Protein AF-A0A4Y6UBW5-F1 (afdb_monomer_lite)

Structure (mmCIF, N/CA/C/O backbone):
data_AF-A0A4Y6UBW5-F1
#
_entry.id   AF-A0A4Y6UBW5-F1
#
loop_
_atom_site.group_PDB
_atom_site.id
_atom_site.type_symbol
_atom_site.label_atom_id
_atom_site.label_alt_id
_atom_site.label_comp_id
_atom_site.label_asym_id
_atom_site.label_entity_id
_atom_site.label_seq_id
_atom_site.pdbx_PDB_ins_code
_atom_site.Cartn_x
_atom_site.Cartn_y
_atom_site.Cartn_z
_atom_site.occupancy
_atom_site.B_iso_or_equiv
_atom_site.auth_seq_id
_atom_site.auth_comp_id
_atom_site.auth_asym_id
_atom_site.auth_atom_id
_atom_site.pdbx_PDB_model_num
ATOM 1 N N . MET A 1 1 ? 73.325 5.738 -87.946 1.00 49.62 1 MET A N 1
ATOM 2 C CA . MET A 1 1 ? 73.242 6.713 -86.838 1.00 49.62 1 MET A CA 1
ATOM 3 C C . MET A 1 1 ? 71.881 7.387 -86.940 1.00 49.62 1 MET A C 1
ATOM 5 O O . MET A 1 1 ? 71.378 7.441 -88.052 1.00 49.62 1 MET A O 1
ATOM 9 N N . GLU A 1 2 ? 71.305 7.781 -85.799 1.00 47.19 2 GLU A N 1
ATOM 10 C CA . GLU A 1 2 ? 69.940 8.329 -85.593 1.00 47.19 2 GLU A CA 1
ATOM 11 C C . GLU A 1 2 ? 68.795 7.294 -85.615 1.00 47.19 2 GLU A C 1
ATOM 13 O O . GLU A 1 2 ? 68.436 6.754 -86.653 1.00 47.19 2 GLU A O 1
ATOM 18 N N . THR A 1 3 ? 68.430 6.711 -84.461 1.00 51.47 3 THR A N 1
ATOM 19 C CA . THR A 1 3 ? 67.592 7.184 -83.319 1.00 51.47 3 THR A CA 1
ATOM 20 C C . THR A 1 3 ? 66.146 6.681 -83.431 1.00 51.47 3 THR A C 1
ATOM 22 O O . THR A 1 3 ? 65.250 7.378 -83.897 1.00 51.47 3 THR A O 1
ATOM 25 N N . GLN A 1 4 ? 65.907 5.456 -82.943 1.00 49.19 4 GLN A N 1
ATOM 26 C CA . GLN A 1 4 ? 64.569 5.017 -82.538 1.00 49.19 4 GLN A CA 1
ATOM 27 C C . GLN A 1 4 ? 64.171 5.755 -81.252 1.00 49.19 4 GLN A C 1
ATOM 29 O O . GLN A 1 4 ? 64.769 5.549 -80.198 1.00 49.19 4 GLN A O 1
ATOM 34 N N . GLY A 1 5 ? 63.174 6.633 -81.354 1.00 58.09 5 GLY A N 1
ATOM 35 C CA . GLY A 1 5 ? 62.459 7.196 -80.213 1.00 58.09 5 GLY A CA 1
ATOM 36 C C . GLY A 1 5 ? 61.316 6.268 -79.814 1.00 58.09 5 GLY A C 1
ATOM 37 O O . GLY A 1 5 ? 60.223 6.366 -80.364 1.00 58.09 5 GLY A O 1
ATOM 38 N N . GLU A 1 6 ? 61.578 5.363 -78.875 1.00 62.03 6 GLU A N 1
ATOM 39 C CA . GLU A 1 6 ? 60.552 4.562 -78.204 1.00 62.03 6 GLU A CA 1
ATOM 40 C C . GLU A 1 6 ? 59.703 5.487 -77.316 1.00 62.03 6 GLU A C 1
ATOM 42 O O . GLU A 1 6 ? 60.155 5.996 -76.286 1.00 62.03 6 GLU A O 1
ATOM 47 N N . GLY A 1 7 ? 58.471 5.747 -77.753 1.00 63.50 7 GLY A N 1
ATOM 48 C CA . GLY A 1 7 ? 57.466 6.478 -76.994 1.00 63.50 7 GLY A CA 1
ATOM 49 C C . GLY A 1 7 ? 56.921 5.619 -75.860 1.00 63.50 7 GLY A C 1
ATOM 50 O O . GLY A 1 7 ? 55.928 4.917 -76.027 1.00 63.50 7 GLY A O 1
ATOM 51 N N . TRP A 1 8 ? 57.541 5.704 -74.686 1.00 53.88 8 TRP A N 1
ATOM 52 C CA . TRP A 1 8 ? 56.945 5.198 -73.456 1.00 53.88 8 TRP A CA 1
ATOM 53 C C . TRP A 1 8 ? 55.840 6.159 -73.015 1.00 53.88 8 TRP A C 1
ATOM 55 O O . TRP A 1 8 ? 56.090 7.170 -72.363 1.00 53.88 8 TRP A O 1
ATOM 65 N N . THR A 1 9 ? 54.596 5.862 -73.388 1.00 66.50 9 THR A N 1
ATOM 66 C CA . THR A 1 9 ? 53.432 6.472 -72.746 1.00 66.50 9 THR A CA 1
ATOM 67 C C . THR A 1 9 ? 53.379 5.973 -71.310 1.00 66.50 9 THR A C 1
ATOM 69 O O . THR A 1 9 ? 52.983 4.838 -71.045 1.00 66.50 9 THR A O 1
ATOM 72 N N . GLU A 1 10 ? 53.822 6.818 -70.388 1.00 65.56 10 GLU A N 1
ATOM 73 C CA . GLU A 1 10 ? 53.701 6.613 -68.954 1.00 65.56 10 GLU A CA 1
ATOM 74 C C . GLU A 1 10 ? 52.209 6.529 -68.602 1.00 65.56 10 GLU A C 1
ATOM 76 O O . GLU A 1 10 ? 51.481 7.524 -68.577 1.00 65.56 10 GLU A O 1
ATOM 81 N N . ILE A 1 11 ? 51.719 5.304 -68.405 1.00 67.81 11 ILE A N 1
ATOM 82 C CA . ILE A 1 11 ? 50.358 5.049 -67.942 1.00 67.81 11 ILE A CA 1
ATOM 83 C C . ILE A 1 11 ? 50.322 5.515 -66.488 1.00 67.81 11 ILE A C 1
ATOM 85 O O . ILE A 1 11 ? 50.692 4.777 -65.579 1.00 67.81 11 ILE A O 1
ATOM 89 N N . THR A 1 12 ? 49.913 6.759 -66.257 1.00 69.44 12 THR A N 1
ATOM 90 C CA . THR A 1 12 ? 49.627 7.253 -64.910 1.00 69.44 12 THR A CA 1
ATOM 91 C C . THR A 1 12 ? 48.409 6.493 -64.379 1.00 69.44 12 THR A C 1
ATOM 93 O O . THR A 1 12 ? 47.323 6.605 -64.957 1.00 69.44 12 THR A O 1
ATOM 96 N N . PRO A 1 13 ? 48.528 5.701 -63.295 1.00 64.25 13 PRO A N 1
ATOM 97 C CA . PRO A 1 13 ? 47.363 5.083 -62.687 1.00 64.25 13 PRO A CA 1
ATOM 98 C C . PRO A 1 13 ? 46.523 6.187 -62.037 1.00 64.25 13 PRO A C 1
ATOM 100 O O . PRO A 1 13 ? 46.808 6.669 -60.940 1.00 64.25 13 PRO A O 1
ATOM 103 N N . SER A 1 14 ? 45.488 6.626 -62.747 1.00 70.44 14 SER A N 1
ATOM 104 C CA . SER A 1 14 ? 44.488 7.539 -62.215 1.00 70.44 14 SER A CA 1
ATOM 105 C C . SER A 1 14 ? 43.623 6.810 -61.183 1.00 70.44 14 SER A C 1
ATOM 107 O O . SER A 1 14 ? 42.993 5.795 -61.460 1.00 70.44 14 SER A O 1
ATOM 109 N N . GLY A 1 15 ? 43.593 7.359 -59.967 1.00 63.28 15 GLY A N 1
ATOM 110 C CA . GLY A 1 15 ? 42.549 7.092 -58.982 1.00 63.28 15 GLY A CA 1
ATOM 111 C C . GLY A 1 15 ? 42.669 5.780 -58.211 1.00 63.28 15 GLY A C 1
ATOM 112 O O . GLY A 1 15 ? 41.835 4.891 -58.365 1.00 63.28 15 GLY A O 1
ATOM 113 N N . ILE A 1 16 ? 43.592 5.709 -57.244 1.00 59.34 16 ILE A N 1
ATOM 114 C CA . ILE A 1 16 ? 43.353 4.827 -56.094 1.00 59.34 16 ILE A CA 1
ATOM 115 C C . ILE A 1 16 ? 42.210 5.445 -55.287 1.00 59.34 16 ILE A C 1
ATOM 117 O O . ILE A 1 16 ? 42.323 6.483 -54.636 1.00 59.34 16 ILE A O 1
ATOM 121 N N . THR A 1 17 ? 41.066 4.795 -55.425 1.00 57.84 17 THR A N 1
ATOM 122 C CA . THR A 1 17 ? 39.779 5.090 -54.817 1.00 57.84 17 THR A CA 1
ATOM 123 C C . THR A 1 17 ? 39.884 5.411 -53.327 1.00 57.84 17 THR A C 1
ATOM 125 O O . THR A 1 17 ? 40.408 4.628 -52.535 1.00 57.84 17 THR A O 1
ATOM 128 N N . GLN A 1 18 ? 39.291 6.546 -52.955 1.00 62.75 18 GLN A N 1
ATOM 129 C CA . GLN A 1 18 ? 38.860 6.904 -51.602 1.00 62.75 18 GLN A CA 1
ATOM 130 C C . GLN A 1 18 ? 38.383 5.675 -50.800 1.00 62.75 18 GLN A C 1
ATOM 132 O O . GLN A 1 18 ? 37.638 4.858 -51.348 1.00 62.75 18 GLN A O 1
ATOM 137 N N . PRO A 1 19 ? 38.733 5.542 -49.505 1.00 55.72 19 PRO A N 1
ATOM 138 C CA . PRO A 1 19 ? 38.447 4.345 -48.723 1.00 55.72 19 PRO A CA 1
ATOM 139 C C . PRO A 1 19 ? 36.937 4.196 -48.501 1.00 55.72 19 PRO A C 1
ATOM 141 O O . PRO A 1 19 ? 36.365 4.676 -47.523 1.00 55.72 19 PRO A O 1
ATOM 144 N N . TYR A 1 20 ? 36.279 3.480 -49.410 1.00 59.22 20 TYR A N 1
ATOM 145 C CA . TYR A 1 20 ? 34.858 3.131 -49.369 1.00 59.22 20 TYR A CA 1
ATOM 146 C C . TYR A 1 20 ? 34.445 2.539 -48.006 1.00 59.22 20 TYR A C 1
ATOM 148 O O . TYR A 1 20 ? 33.374 2.847 -47.475 1.00 59.22 20 TYR A O 1
ATOM 156 N N . ARG A 1 21 ? 35.361 1.794 -47.366 1.00 60.06 21 ARG A N 1
ATOM 157 C CA . ARG A 1 21 ? 35.189 1.205 -46.029 1.00 60.06 21 ARG A CA 1
ATOM 158 C C . ARG A 1 21 ? 34.892 2.247 -44.944 1.00 60.06 21 ARG A C 1
ATOM 160 O O . ARG A 1 21 ? 34.059 1.980 -44.088 1.00 60.06 21 ARG A O 1
ATOM 167 N N . GLN A 1 22 ? 35.493 3.440 -44.979 1.00 65.19 22 GLN A N 1
ATOM 168 C CA . GLN A 1 22 ? 35.315 4.448 -43.920 1.00 65.19 22 GLN A CA 1
ATOM 169 C C . GLN A 1 22 ? 33.893 5.025 -43.878 1.00 65.19 22 GLN A C 1
ATOM 171 O O . GLN A 1 22 ? 33.361 5.270 -42.798 1.00 65.19 22 GLN A O 1
ATOM 176 N N . ARG A 1 23 ? 33.236 5.204 -45.034 1.00 64.62 23 ARG A N 1
ATOM 177 C CA . ARG A 1 23 ? 31.848 5.707 -45.093 1.00 64.62 23 ARG A CA 1
ATOM 178 C C . ARG A 1 23 ? 30.848 4.656 -44.608 1.00 64.62 23 ARG A C 1
ATOM 180 O O . ARG A 1 23 ? 29.875 5.010 -43.947 1.00 64.62 23 ARG A O 1
ATOM 187 N N . LEU A 1 24 ? 31.114 3.381 -44.892 1.00 67.25 24 LEU A N 1
ATOM 188 C CA . LEU A 1 24 ? 30.352 2.245 -44.366 1.00 67.25 24 LEU A CA 1
ATOM 189 C C . LEU A 1 24 ? 30.544 2.088 -42.855 1.00 67.25 24 LEU A C 1
ATOM 191 O O . LEU A 1 24 ? 29.553 2.033 -42.136 1.00 67.25 24 LEU A O 1
ATOM 195 N N . PHE A 1 25 ? 31.783 2.135 -42.354 1.00 73.94 25 PHE A N 1
ATOM 196 C CA . PHE A 1 25 ? 32.056 2.116 -40.913 1.00 73.94 25 PHE A CA 1
ATOM 197 C C . PHE A 1 25 ? 31.401 3.292 -40.184 1.00 73.94 25 PHE A C 1
ATOM 199 O O . PHE A 1 25 ? 30.830 3.093 -39.117 1.00 73.94 25 PHE A O 1
ATOM 206 N N . ARG A 1 26 ? 31.394 4.498 -40.771 1.00 82.94 26 ARG A N 1
ATOM 207 C CA . ARG A 1 26 ? 30.727 5.669 -40.178 1.00 82.94 26 ARG A CA 1
ATOM 208 C C . ARG A 1 26 ? 29.206 5.517 -40.124 1.00 82.94 26 ARG A C 1
ATOM 210 O O . ARG A 1 26 ? 28.596 5.952 -39.155 1.00 82.94 26 ARG A O 1
ATOM 217 N N . ARG A 1 27 ? 28.594 4.882 -41.132 1.00 84.31 27 ARG A N 1
ATOM 218 C CA . ARG A 1 27 ? 27.155 4.556 -41.146 1.00 84.31 27 ARG A CA 1
ATOM 219 C C . ARG A 1 27 ? 26.810 3.472 -40.127 1.00 84.31 27 ARG A C 1
ATOM 221 O O . ARG A 1 27 ? 25.844 3.641 -39.393 1.00 84.31 27 ARG A O 1
ATOM 228 N N . CYS A 1 28 ? 27.618 2.415 -40.029 1.00 88.19 28 CYS A N 1
ATOM 229 C CA . CYS A 1 28 ? 27.440 1.374 -39.016 1.00 88.19 28 CYS A CA 1
ATOM 230 C C . CYS A 1 28 ? 27.600 1.942 -37.604 1.00 88.19 28 CYS A C 1
ATOM 232 O O . CYS A 1 28 ? 26.763 1.680 -36.751 1.00 88.19 28 CYS A O 1
ATOM 234 N N . TYR A 1 29 ? 28.621 2.772 -37.373 1.00 91.38 29 TYR A N 1
ATOM 235 C CA . TYR A 1 29 ? 28.836 3.433 -36.089 1.00 91.38 29 TYR A CA 1
ATOM 236 C C . TYR A 1 29 ? 27.680 4.373 -35.731 1.00 91.38 29 TYR A C 1
ATOM 238 O O . TYR A 1 29 ? 27.146 4.284 -34.632 1.00 91.38 29 TYR A O 1
ATOM 246 N N . ALA A 1 30 ? 27.226 5.211 -36.670 1.00 91.12 30 ALA A N 1
ATOM 247 C CA . ALA A 1 30 ? 26.064 6.074 -36.458 1.00 91.12 30 ALA A CA 1
ATOM 248 C C . ALA A 1 30 ? 24.783 5.274 -36.153 1.00 91.12 30 ALA A C 1
ATOM 250 O O . ALA A 1 30 ? 24.031 5.652 -35.258 1.00 91.12 30 ALA A O 1
ATOM 251 N N . GLY A 1 31 ? 24.557 4.152 -36.843 1.00 93.06 31 GLY A N 1
ATOM 252 C CA . GLY A 1 31 ? 23.435 3.254 -36.557 1.00 93.06 31 GLY A CA 1
ATOM 253 C C . GLY A 1 31 ? 23.527 2.611 -35.171 1.00 93.06 31 GLY A C 1
ATOM 254 O O . GLY A 1 31 ? 22.528 2.536 -34.464 1.00 93.06 31 GLY A O 1
ATOM 255 N N . LEU A 1 32 ? 24.727 2.207 -34.752 1.00 94.88 32 LEU A N 1
ATOM 256 C CA . LEU A 1 32 ? 24.971 1.597 -33.443 1.00 94.88 32 LEU A CA 1
ATOM 257 C C . LEU A 1 32 ? 24.785 2.618 -32.310 1.00 94.88 32 LEU A C 1
ATOM 259 O O . LEU A 1 32 ? 24.148 2.311 -31.308 1.00 94.88 32 LEU A O 1
ATOM 263 N N . VAL A 1 33 ? 25.259 3.855 -32.497 1.00 95.44 33 VAL A N 1
ATOM 264 C CA . VAL A 1 33 ? 25.016 4.964 -31.561 1.00 95.44 33 VAL A CA 1
ATOM 265 C C . VAL A 1 33 ? 23.523 5.267 -31.458 1.00 95.4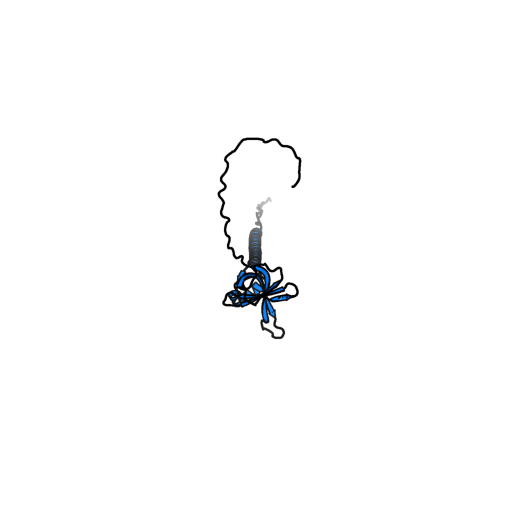4 33 VAL A C 1
ATOM 267 O O . VAL A 1 33 ? 23.008 5.368 -30.350 1.00 95.44 33 VAL A O 1
ATOM 270 N N . LEU A 1 34 ? 22.805 5.346 -32.583 1.00 95.25 34 LEU A N 1
ATOM 271 C CA . LEU A 1 34 ? 21.357 5.565 -32.574 1.00 95.25 34 LEU A CA 1
ATOM 272 C C . LEU A 1 34 ? 20.622 4.443 -31.825 1.00 95.25 34 LEU A C 1
ATOM 274 O O . LEU A 1 34 ? 19.770 4.724 -30.985 1.00 95.25 34 LEU A O 1
ATOM 278 N N . LEU A 1 35 ? 20.978 3.183 -32.088 1.00 96.00 35 LEU A N 1
ATOM 279 C CA . LEU A 1 35 ? 20.410 2.028 -31.395 1.00 96.00 35 LEU A CA 1
ATOM 280 C C . LEU A 1 35 ? 20.691 2.088 -29.887 1.00 96.00 35 LEU A C 1
ATOM 282 O O . LEU A 1 35 ? 19.786 1.864 -29.086 1.00 96.00 35 LEU A O 1
ATOM 286 N N . ALA A 1 36 ? 21.919 2.434 -29.495 1.00 95.81 36 ALA A N 1
ATOM 287 C CA . ALA A 1 36 ? 22.301 2.584 -28.096 1.00 95.81 36 ALA A CA 1
ATOM 288 C C . ALA A 1 36 ? 21.530 3.724 -27.412 1.00 95.81 36 ALA A C 1
ATOM 290 O O . ALA A 1 36 ? 21.068 3.552 -26.286 1.00 95.81 36 ALA A O 1
ATOM 291 N N . CYS A 1 37 ? 21.327 4.857 -28.091 1.00 95.94 37 CYS A N 1
ATOM 292 C CA . CYS A 1 37 ? 20.515 5.962 -27.583 1.00 95.94 37 CYS A CA 1
ATOM 293 C C . CYS A 1 37 ? 19.049 5.555 -27.396 1.00 95.94 37 CYS A C 1
ATOM 295 O O . CYS A 1 37 ? 18.465 5.860 -26.359 1.00 95.94 37 CYS A O 1
ATOM 297 N N . LEU A 1 38 ? 18.461 4.843 -28.362 1.00 95.81 38 LEU A N 1
ATOM 298 C CA . LEU A 1 38 ? 17.084 4.355 -28.260 1.00 95.81 38 LEU A CA 1
ATOM 299 C C . LEU A 1 38 ? 16.928 3.329 -27.133 1.00 95.81 38 LEU A C 1
ATOM 301 O O . LEU A 1 38 ? 15.998 3.434 -26.336 1.00 95.81 38 LEU A O 1
ATOM 305 N N . ALA A 1 39 ? 17.856 2.377 -27.022 1.00 95.19 39 ALA A N 1
ATOM 306 C CA . ALA A 1 39 ? 17.854 1.386 -25.951 1.00 95.19 39 ALA A CA 1
ATOM 307 C C . ALA A 1 39 ? 18.036 2.044 -24.574 1.00 95.19 39 ALA A C 1
ATOM 309 O O . ALA A 1 39 ? 17.270 1.772 -23.651 1.00 95.19 39 ALA A O 1
ATOM 310 N N . GLY A 1 40 ? 19.002 2.957 -24.446 1.00 95.25 40 GLY A N 1
ATOM 311 C CA . GLY A 1 40 ? 19.241 3.711 -23.217 1.00 95.25 40 GLY A CA 1
ATOM 312 C C . GLY A 1 40 ? 18.034 4.558 -22.813 1.00 95.25 40 GLY A C 1
ATOM 313 O O . GLY A 1 40 ? 17.613 4.513 -21.659 1.00 95.25 40 GLY A O 1
ATOM 314 N N . GLY A 1 41 ? 17.427 5.265 -23.771 1.00 95.00 41 GLY A N 1
ATOM 315 C CA . GLY A 1 41 ? 16.202 6.033 -23.556 1.00 95.00 41 GLY A CA 1
ATOM 316 C C . GLY A 1 41 ? 15.035 5.153 -23.109 1.00 95.00 41 GLY A C 1
ATOM 317 O O . GLY A 1 41 ? 14.373 5.470 -22.124 1.00 95.00 41 GLY A O 1
ATOM 318 N N . GLY A 1 42 ? 14.832 4.007 -23.765 1.00 94.12 42 GLY A N 1
ATOM 319 C CA . GLY A 1 42 ? 13.797 3.039 -23.398 1.00 94.12 42 GLY A CA 1
ATOM 320 C C . GLY A 1 42 ? 13.963 2.498 -21.977 1.00 94.12 42 GLY A C 1
ATOM 321 O O . GLY A 1 42 ? 12.992 2.443 -21.225 1.00 94.12 42 GLY A O 1
ATOM 322 N N . VAL A 1 43 ? 15.194 2.172 -21.568 1.00 93.38 43 VAL A N 1
ATOM 323 C CA . VAL A 1 43 ? 15.491 1.758 -20.186 1.00 93.38 43 VAL A CA 1
ATOM 324 C C . VAL A 1 43 ? 15.177 2.881 -19.201 1.00 93.38 43 VAL A C 1
ATOM 326 O O . VAL A 1 43 ? 14.569 2.625 -18.163 1.00 93.38 43 VAL A O 1
ATOM 329 N N . LEU A 1 44 ? 15.557 4.123 -19.511 1.00 90.88 44 LEU A N 1
ATOM 330 C CA . LEU A 1 44 ? 15.310 5.260 -18.626 1.00 90.88 44 LEU A CA 1
ATOM 331 C C . LEU A 1 44 ? 13.807 5.501 -18.426 1.00 90.88 44 LEU A C 1
ATOM 333 O O . LEU A 1 44 ? 13.352 5.627 -17.290 1.00 90.88 44 LEU A O 1
ATOM 337 N N . VAL A 1 45 ? 13.037 5.496 -19.519 1.00 91.50 45 VAL A N 1
ATOM 338 C CA . VAL A 1 45 ? 11.573 5.642 -19.495 1.00 91.50 45 VAL A CA 1
ATOM 339 C C . VAL A 1 45 ? 10.930 4.489 -18.731 1.00 91.50 45 VAL A C 1
ATOM 341 O O . VAL A 1 45 ? 10.107 4.726 -17.850 1.00 91.50 45 VAL A O 1
ATOM 344 N N . GLY A 1 46 ? 11.344 3.249 -19.002 1.00 87.19 46 GLY A N 1
ATOM 345 C CA . GLY A 1 46 ? 10.846 2.078 -18.283 1.00 87.19 46 GLY A CA 1
ATOM 346 C C . GLY A 1 46 ? 11.078 2.185 -16.776 1.00 87.19 46 GLY A C 1
ATOM 347 O O . GLY A 1 46 ? 10.166 1.939 -15.992 1.00 87.19 46 GLY A O 1
ATOM 348 N N . ARG A 1 47 ? 12.266 2.630 -16.348 1.00 84.75 47 ARG A N 1
ATOM 349 C CA . ARG A 1 47 ? 12.562 2.845 -14.922 1.00 84.75 47 ARG A CA 1
ATOM 350 C C . ARG A 1 47 ? 11.758 3.991 -14.312 1.00 84.75 47 ARG A C 1
ATOM 352 O O . ARG A 1 47 ? 11.356 3.875 -13.157 1.00 84.75 47 ARG A O 1
ATOM 359 N N . ALA A 1 48 ? 11.527 5.067 -15.062 1.00 83.25 48 ALA A N 1
ATOM 360 C CA . ALA A 1 48 ? 10.723 6.195 -14.601 1.00 83.25 48 ALA A CA 1
ATOM 361 C C . ALA A 1 48 ? 9.263 5.782 -14.352 1.00 83.25 48 ALA A C 1
ATOM 363 O O . ALA A 1 48 ? 8.710 6.109 -13.306 1.00 83.25 48 ALA A O 1
ATOM 364 N N . LEU A 1 49 ? 8.669 4.992 -15.255 1.00 81.44 49 LEU A N 1
ATOM 365 C CA . LEU A 1 49 ? 7.288 4.516 -15.121 1.00 81.44 49 LEU A CA 1
ATOM 366 C C . LEU A 1 49 ? 7.088 3.618 -13.892 1.00 81.44 49 LEU A C 1
ATOM 368 O O . LEU A 1 49 ? 6.104 3.777 -13.172 1.00 81.44 49 LEU A O 1
ATOM 372 N N . THR A 1 50 ? 8.032 2.717 -13.602 1.00 73.25 50 THR A N 1
ATOM 373 C CA . THR A 1 50 ? 7.940 1.814 -12.439 1.00 73.25 50 THR A CA 1
ATOM 374 C C . THR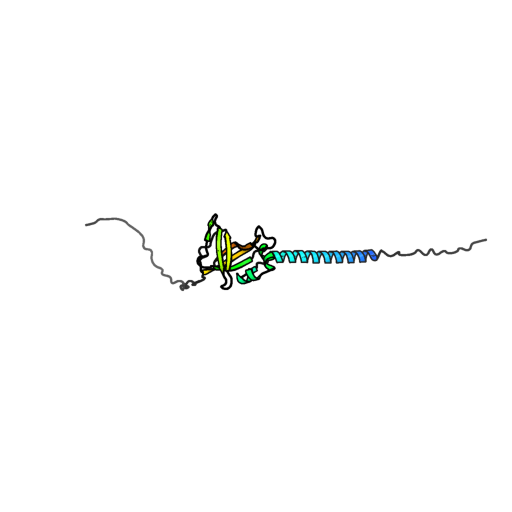 A 1 50 ? 7.924 2.565 -11.103 1.00 73.25 50 THR A C 1
ATOM 376 O O . THR A 1 50 ? 7.308 2.097 -10.148 1.00 73.25 50 THR A O 1
ATOM 379 N N . GLY A 1 51 ? 8.573 3.731 -11.019 1.00 65.81 51 GLY A N 1
ATOM 380 C CA . GLY A 1 51 ? 8.583 4.566 -9.812 1.00 65.81 51 GLY A CA 1
ATOM 381 C C . GLY A 1 51 ? 7.296 5.366 -9.579 1.00 65.81 51 GLY A C 1
ATOM 382 O O . GLY A 1 51 ? 7.069 5.828 -8.464 1.00 65.81 51 GLY A O 1
ATOM 383 N N . SER A 1 52 ? 6.455 5.525 -10.605 1.00 67.94 52 SER A N 1
ATOM 384 C CA . SER A 1 52 ? 5.230 6.337 -10.551 1.00 67.94 52 SER A CA 1
ATOM 385 C C . SER A 1 52 ? 3.947 5.524 -10.378 1.00 67.94 52 SER A C 1
ATOM 387 O O . SER A 1 52 ? 2.871 6.112 -10.299 1.00 67.94 52 SER A O 1
ATOM 389 N N . LEU A 1 53 ? 4.026 4.193 -10.330 1.00 70.31 53 LEU A N 1
ATOM 390 C CA . LEU A 1 53 ? 2.837 3.355 -10.225 1.00 70.31 53 LEU A CA 1
ATOM 391 C C . LEU A 1 53 ? 2.428 3.182 -8.758 1.00 70.31 53 LEU A C 1
ATOM 393 O O . LEU A 1 53 ? 3.130 2.528 -7.986 1.00 70.31 53 LEU A O 1
ATOM 397 N N . SER A 1 54 ? 1.289 3.759 -8.377 1.00 73.38 54 SER A N 1
ATOM 398 C CA . SER A 1 54 ? 0.647 3.479 -7.096 1.00 73.38 54 SER A CA 1
ATOM 399 C C . SER A 1 54 ? -0.354 2.332 -7.246 1.00 73.38 54 SER A C 1
ATOM 401 O O . SER A 1 54 ? -1.151 2.287 -8.184 1.00 73.38 54 SER A O 1
ATOM 403 N N . TYR A 1 55 ? -0.294 1.363 -6.332 1.00 82.25 55 TYR A N 1
ATOM 404 C CA . TYR A 1 55 ? -1.160 0.182 -6.360 1.00 82.25 55 TYR A CA 1
ATOM 405 C C . TYR A 1 55 ? -2.299 0.334 -5.358 1.00 82.25 55 TYR A C 1
ATOM 407 O O . TYR A 1 55 ? -2.037 0.629 -4.196 1.00 82.25 55 TYR A O 1
ATOM 415 N N . TYR A 1 56 ? -3.537 0.078 -5.780 1.00 88.25 56 TYR A N 1
ATOM 416 C CA . TYR A 1 56 ? -4.688 -0.038 -4.883 1.00 88.25 56 TYR A CA 1
ATOM 417 C C . TYR A 1 56 ? -4.931 -1.511 -4.560 1.00 88.25 56 TYR A C 1
ATOM 419 O O . TYR A 1 56 ? -5.159 -2.317 -5.461 1.00 88.25 56 TYR A O 1
ATOM 427 N N . LEU A 1 57 ? -4.854 -1.864 -3.281 1.00 89.88 57 LEU A N 1
ATOM 428 C CA . LEU A 1 57 ? -4.921 -3.235 -2.791 1.00 89.88 57 LEU A CA 1
ATOM 429 C C . LEU A 1 57 ? -6.000 -3.367 -1.716 1.00 89.88 57 LEU A C 1
ATOM 431 O O . LEU A 1 57 ? -6.221 -2.455 -0.919 1.00 89.88 57 LEU A O 1
ATOM 435 N N . THR A 1 58 ? -6.636 -4.534 -1.670 1.00 91.75 58 THR A N 1
ATOM 436 C CA . THR A 1 58 ? -7.445 -4.970 -0.526 1.00 91.75 58 THR A CA 1
ATOM 437 C C . THR A 1 58 ? -6.595 -5.829 0.418 1.00 91.75 58 THR A C 1
ATOM 439 O O . THR A 1 58 ? -5.586 -6.396 -0.019 1.00 91.75 58 THR A O 1
ATOM 442 N N . PRO A 1 59 ? -6.979 -5.976 1.699 1.00 90.25 59 PRO A N 1
ATOM 443 C CA . PRO A 1 59 ? -6.345 -6.897 2.639 1.00 90.25 59 PRO A CA 1
ATOM 444 C C . PRO A 1 59 ? -6.127 -8.306 2.072 1.00 90.25 59 PRO A C 1
ATOM 446 O O . PRO A 1 59 ? -5.027 -8.848 2.190 1.00 90.25 59 PRO A O 1
ATOM 449 N N . THR A 1 60 ? -7.119 -8.875 1.380 1.00 91.62 60 THR A N 1
ATOM 450 C CA . THR A 1 60 ? -6.992 -10.205 0.763 1.00 91.62 60 THR A CA 1
ATOM 451 C C . THR A 1 60 ? -5.950 -10.219 -0.354 1.00 91.62 60 THR A C 1
ATOM 453 O O . THR A 1 60 ? -5.099 -11.110 -0.395 1.00 91.62 60 THR A O 1
ATOM 456 N N . ALA A 1 61 ? -5.962 -9.212 -1.234 1.00 88.38 61 ALA A N 1
ATOM 457 C CA . ALA A 1 61 ? -4.994 -9.102 -2.326 1.00 88.38 61 ALA A CA 1
ATOM 458 C C . ALA A 1 61 ? -3.562 -8.899 -1.805 1.00 88.38 61 ALA A C 1
ATOM 460 O O . ALA A 1 61 ? -2.613 -9.474 -2.341 1.00 88.38 61 ALA A O 1
ATOM 461 N N . LEU A 1 62 ? -3.408 -8.127 -0.726 1.00 86.50 62 LEU A N 1
ATOM 462 C CA . LEU A 1 62 ? -2.121 -7.900 -0.082 1.00 86.50 62 LEU A CA 1
ATOM 463 C C . LEU A 1 62 ? -1.540 -9.209 0.469 1.00 86.50 62 LEU A C 1
ATOM 465 O O . LEU A 1 62 ? -0.371 -9.510 0.235 1.00 86.50 62 LEU A O 1
ATOM 469 N N . LEU A 1 63 ? -2.340 -10.029 1.153 1.00 85.38 63 LEU A N 1
ATOM 470 C CA . LEU A 1 63 ? -1.865 -11.312 1.681 1.00 85.38 63 LEU A CA 1
ATOM 471 C C . LEU A 1 63 ? -1.582 -12.333 0.569 1.00 85.38 63 LEU A C 1
ATOM 473 O O . LEU A 1 63 ? -0.584 -13.051 0.644 1.00 85.38 63 LEU A O 1
ATOM 477 N N . ALA A 1 64 ? -2.392 -12.349 -0.493 1.00 86.69 64 ALA A N 1
ATOM 478 C CA . ALA A 1 64 ? -2.212 -13.238 -1.643 1.00 86.69 64 ALA A CA 1
ATOM 479 C C . ALA A 1 64 ? -1.013 -12.870 -2.542 1.00 86.69 64 ALA A C 1
ATOM 481 O O . ALA A 1 64 ? -0.579 -13.684 -3.354 1.00 86.69 64 ALA A O 1
ATOM 482 N N . GLY A 1 65 ? -0.460 -11.661 -2.402 1.00 75.69 65 GLY A N 1
ATOM 483 C CA . GLY A 1 65 ? 0.509 -11.084 -3.336 1.00 75.69 65 GLY A CA 1
ATOM 484 C C . GLY A 1 65 ? 1.827 -11.830 -3.546 1.00 75.69 65 GLY A C 1
ATOM 485 O O . GLY A 1 65 ? 2.489 -11.590 -4.553 1.00 75.69 65 GLY A O 1
ATOM 486 N N . GLY A 1 66 ? 2.232 -12.731 -2.647 1.00 76.69 66 GLY A N 1
ATOM 487 C CA . GLY A 1 66 ? 3.407 -13.592 -2.836 1.00 76.69 66 GLY A CA 1
ATOM 488 C C . GLY A 1 66 ? 4.678 -12.828 -3.247 1.00 76.69 66 GLY A C 1
ATOM 489 O O . GLY A 1 66 ? 5.271 -12.122 -2.435 1.00 76.69 66 GLY A O 1
ATOM 490 N N . ALA A 1 67 ? 5.097 -12.973 -4.511 1.00 63.09 67 ALA A N 1
ATOM 491 C CA . ALA A 1 67 ? 6.279 -12.315 -5.089 1.00 63.09 67 ALA A CA 1
ATOM 492 C C . ALA A 1 67 ? 6.140 -10.788 -5.259 1.00 63.09 67 ALA A C 1
ATOM 494 O O . ALA A 1 67 ? 7.139 -10.083 -5.398 1.00 63.09 67 ALA A O 1
ATOM 495 N N . ALA A 1 68 ? 4.916 -10.259 -5.232 1.00 72.06 68 ALA A N 1
ATOM 496 C CA . ALA A 1 68 ? 4.667 -8.824 -5.274 1.00 72.06 68 ALA A CA 1
ATOM 497 C C . ALA A 1 68 ? 4.985 -8.134 -3.934 1.00 72.06 68 ALA A C 1
ATOM 499 O O . ALA A 1 68 ? 5.189 -6.922 -3.906 1.00 72.06 68 ALA A O 1
ATOM 500 N N . HIS A 1 69 ? 5.128 -8.893 -2.835 1.00 75.12 69 HIS A N 1
ATOM 501 C CA . HIS A 1 69 ? 5.518 -8.356 -1.522 1.00 75.12 69 HIS A CA 1
ATOM 502 C C . HIS A 1 69 ? 6.851 -7.604 -1.575 1.00 75.12 69 HIS A C 1
ATOM 504 O O . HIS A 1 69 ? 6.998 -6.585 -0.909 1.00 75.12 69 HIS A O 1
ATOM 510 N N . GLN A 1 70 ? 7.807 -8.068 -2.386 1.00 70.56 70 GLN A N 1
ATOM 511 C CA . GLN A 1 70 ? 9.098 -7.403 -2.574 1.00 70.56 70 GLN A CA 1
ATOM 512 C C . GLN A 1 70 ? 8.950 -6.038 -3.256 1.00 70.56 70 GLN A C 1
ATOM 514 O O . GLN A 1 70 ? 9.649 -5.097 -2.891 1.00 70.56 70 GLN A O 1
ATOM 519 N N . ALA A 1 71 ? 8.033 -5.914 -4.218 1.00 72.19 71 ALA A N 1
ATOM 520 C CA . ALA A 1 71 ? 7.760 -4.642 -4.878 1.00 72.19 71 ALA A CA 1
ATOM 521 C C . ALA A 1 71 ? 7.039 -3.669 -3.929 1.00 72.19 71 ALA A C 1
ATOM 523 O O . ALA A 1 71 ? 7.408 -2.501 -3.844 1.00 72.19 71 ALA A O 1
ATOM 524 N N . TRP A 1 72 ? 6.066 -4.156 -3.154 1.00 75.06 72 TRP A N 1
ATOM 525 C CA . TRP A 1 72 ? 5.270 -3.349 -2.215 1.00 75.06 72 TRP A CA 1
ATOM 526 C C . TRP A 1 72 ? 6.003 -2.956 -0.925 1.00 75.06 72 TRP A C 1
ATOM 528 O O . TRP A 1 72 ? 5.528 -2.107 -0.170 1.00 75.06 72 TRP A O 1
ATOM 538 N N . ALA A 1 73 ? 7.162 -3.560 -0.660 1.00 74.88 73 ALA A N 1
ATOM 539 C CA . ALA A 1 73 ? 8.069 -3.114 0.393 1.00 74.88 73 ALA A CA 1
ATOM 540 C C . ALA A 1 73 ? 8.805 -1.817 0.014 1.00 74.88 73 ALA A C 1
ATOM 542 O O . ALA A 1 73 ? 9.214 -1.063 0.892 1.00 74.88 73 ALA A O 1
ATOM 543 N N . VAL A 1 74 ? 8.975 -1.554 -1.286 1.00 74.44 74 VAL A N 1
ATOM 544 C CA . VAL A 1 74 ? 9.723 -0.395 -1.799 1.00 74.44 74 VAL A CA 1
ATOM 545 C C . VAL A 1 74 ? 8.769 0.674 -2.336 1.00 74.44 74 VAL A C 1
ATOM 547 O O . VAL A 1 74 ? 8.922 1.857 -2.030 1.00 74.44 74 VAL A O 1
ATOM 550 N N . THR A 1 75 ? 7.752 0.267 -3.095 1.00 79.56 75 THR A N 1
ATOM 551 C CA . THR A 1 75 ? 6.790 1.171 -3.733 1.00 79.56 75 THR A CA 1
ATOM 552 C C . THR A 1 75 ? 5.594 1.439 -2.817 1.00 79.56 75 THR A C 1
ATOM 554 O O . THR A 1 75 ? 5.044 0.496 -2.243 1.00 79.56 75 THR A O 1
ATOM 557 N N . PRO A 1 76 ? 5.145 2.701 -2.680 1.00 83.81 76 PRO A N 1
ATOM 558 C CA . PRO A 1 76 ? 3.968 3.007 -1.884 1.00 83.81 76 PRO A CA 1
ATOM 559 C C . PRO A 1 76 ? 2.703 2.392 -2.481 1.00 83.81 76 PRO A C 1
ATOM 561 O O . PRO A 1 76 ? 2.416 2.532 -3.670 1.00 83.81 76 PRO A O 1
ATOM 564 N N . CYS A 1 77 ? 1.937 1.737 -1.621 1.00 89.06 77 CYS A N 1
ATOM 565 C CA . CYS A 1 77 ? 0.666 1.113 -1.948 1.00 89.06 77 CYS A CA 1
ATOM 566 C C . CYS A 1 77 ? -0.457 1.790 -1.162 1.00 89.06 77 CYS A C 1
ATOM 568 O O . CYS A 1 77 ? -0.262 2.220 -0.025 1.00 89.06 77 CYS A O 1
ATOM 570 N N . HIS A 1 78 ? -1.635 1.855 -1.767 1.00 91.56 78 HIS A N 1
ATOM 571 C CA . HIS A 1 78 ? -2.881 2.257 -1.138 1.00 91.56 78 HIS A CA 1
ATOM 572 C C . HIS A 1 78 ? -3.633 0.993 -0.723 1.00 91.56 78 HIS A C 1
ATOM 574 O O . HIS A 1 78 ? -4.051 0.208 -1.571 1.00 91.56 78 HIS A O 1
ATOM 580 N N . LEU A 1 79 ? -3.791 0.775 0.575 1.00 92.62 79 LEU A N 1
ATOM 581 C CA . LEU A 1 79 ? -4.554 -0.334 1.133 1.00 92.62 79 LEU A CA 1
ATOM 582 C C . LEU A 1 79 ? -5.922 0.191 1.574 1.00 92.62 79 LEU A C 1
ATOM 584 O O . LEU A 1 79 ? -6.005 1.049 2.449 1.00 92.62 79 LEU A O 1
ATOM 588 N N . GLY A 1 80 ? -6.988 -0.301 0.948 1.00 92.00 80 GLY A N 1
ATOM 589 C CA . GLY A 1 80 ? -8.364 0.079 1.264 1.00 92.00 80 GLY A CA 1
ATOM 590 C C . GLY A 1 80 ? -9.098 -1.022 2.019 1.00 92.00 80 GLY A C 1
ATOM 591 O O . GLY A 1 80 ? -9.006 -2.190 1.646 1.00 92.00 80 GLY A O 1
ATOM 592 N N . GLY A 1 81 ? -9.852 -0.659 3.054 1.00 92.19 81 GLY A N 1
ATOM 593 C CA . GLY A 1 81 ? -10.665 -1.605 3.813 1.00 92.19 81 GLY A CA 1
ATOM 594 C C . GLY A 1 81 ? -11.552 -0.933 4.854 1.00 92.19 81 GLY A C 1
ATOM 595 O O . GLY A 1 81 ? -11.588 0.287 4.985 1.00 92.19 81 GLY A O 1
ATOM 596 N N . LEU A 1 82 ? -12.276 -1.755 5.596 1.00 92.69 82 LEU A N 1
ATOM 597 C CA . LEU A 1 82 ? -13.061 -1.368 6.759 1.00 92.69 82 LEU A CA 1
ATOM 598 C C . LEU A 1 82 ? -12.199 -1.472 8.014 1.00 92.69 82 LEU A C 1
ATOM 600 O O . LEU A 1 82 ? -11.440 -2.430 8.174 1.00 92.69 82 LEU A O 1
ATOM 604 N N . VAL A 1 83 ? -12.330 -0.511 8.920 1.00 93.31 83 VAL A N 1
ATOM 605 C CA . VAL A 1 83 ? -11.651 -0.559 10.219 1.00 93.31 83 VAL A CA 1
ATOM 606 C C . VAL A 1 83 ? -12.375 -1.544 11.132 1.00 93.31 83 VAL A C 1
ATOM 608 O O . VAL A 1 83 ? -13.573 -1.405 11.377 1.00 93.31 83 VAL A O 1
ATOM 611 N N . VAL A 1 84 ? -11.659 -2.536 11.661 1.00 93.94 84 VAL A N 1
ATOM 612 C CA . VAL A 1 84 ? -12.236 -3.520 12.589 1.00 93.94 84 VAL A CA 1
ATOM 613 C C . VAL A 1 84 ? -12.607 -2.839 13.912 1.00 93.94 84 VAL A C 1
ATOM 615 O O . VAL A 1 84 ? -11.801 -2.094 14.476 1.00 93.94 84 VAL A O 1
ATOM 618 N N . ALA A 1 85 ? -13.808 -3.113 14.423 1.00 90.38 85 ALA A N 1
ATOM 619 C CA . ALA A 1 85 ? -14.267 -2.594 15.711 1.00 90.38 85 ALA A CA 1
ATOM 620 C C . ALA A 1 85 ? -13.425 -3.116 16.886 1.00 90.38 85 ALA A C 1
ATOM 622 O O . ALA A 1 85 ? -12.989 -4.267 16.888 1.00 90.38 85 ALA A O 1
ATOM 623 N N . GLY A 1 86 ? -13.153 -2.254 17.862 1.00 90.50 86 GLY A N 1
ATOM 624 C CA . GLY A 1 86 ? -12.232 -2.480 18.974 1.00 90.50 86 GLY A CA 1
ATOM 625 C C . GLY A 1 86 ? -10.754 -2.611 18.590 1.00 90.50 86 GLY A C 1
ATOM 626 O O . GLY A 1 86 ? -9.939 -2.944 19.449 1.00 90.50 86 GLY A O 1
ATOM 627 N N . SER A 1 87 ? -10.375 -2.412 17.318 1.00 91.25 87 SER A N 1
ATOM 628 C CA . SER A 1 87 ? -8.990 -2.638 16.872 1.00 91.25 87 SER A CA 1
ATOM 629 C C . SER A 1 87 ? -8.085 -1.415 16.990 1.00 91.25 87 SER A C 1
ATOM 631 O O . SER A 1 87 ? -6.866 -1.566 16.897 1.00 91.25 87 SER A O 1
ATOM 633 N N . ILE A 1 88 ? -8.657 -0.222 17.183 1.00 91.38 88 ILE A N 1
ATOM 634 C CA . ILE A 1 88 ? -7.907 1.033 17.227 1.00 91.38 88 ILE A CA 1
ATOM 635 C C . ILE A 1 88 ? -7.174 1.139 18.567 1.00 91.38 88 ILE A C 1
ATOM 637 O O . ILE A 1 88 ? -7.779 1.246 19.630 1.00 91.38 88 ILE A O 1
ATOM 641 N N . GLN A 1 89 ? -5.848 1.144 18.508 1.00 90.94 89 GLN A N 1
ATOM 642 C CA . GLN A 1 89 ? -4.955 1.259 19.651 1.00 90.94 89 GLN A CA 1
ATOM 643 C C . GLN A 1 89 ? -4.027 2.452 19.459 1.00 90.94 89 GLN A C 1
ATOM 645 O O . GLN A 1 89 ? -3.203 2.484 18.543 1.00 90.94 89 GLN A O 1
ATOM 650 N N . HIS A 1 90 ? -4.136 3.422 20.359 1.00 88.81 90 HIS A N 1
ATOM 651 C CA . HIS A 1 90 ? -3.240 4.570 20.405 1.00 88.81 90 HIS A CA 1
ATOM 652 C C . HIS A 1 90 ? -1.984 4.180 21.188 1.00 88.81 90 HIS A C 1
ATOM 654 O O . HIS A 1 90 ? -2.055 3.827 22.365 1.00 88.81 90 HIS A O 1
ATOM 660 N N . GLY A 1 91 ? -0.841 4.183 20.512 1.00 85.50 91 GLY A N 1
ATOM 661 C CA . GLY A 1 91 ? 0.470 3.972 21.110 1.00 85.50 91 GLY A CA 1
ATOM 662 C C . GLY A 1 91 ? 1.097 5.273 21.614 1.00 85.50 91 GLY A C 1
ATOM 663 O O . GLY A 1 91 ? 0.530 6.359 21.492 1.00 85.50 91 GLY A O 1
ATOM 664 N N . ALA A 1 92 ? 2.305 5.153 22.164 1.00 79.69 92 ALA A N 1
ATOM 665 C CA . ALA A 1 92 ? 3.145 6.305 22.476 1.00 79.69 92 ALA A CA 1
ATOM 666 C C . ALA A 1 92 ? 3.599 7.022 21.186 1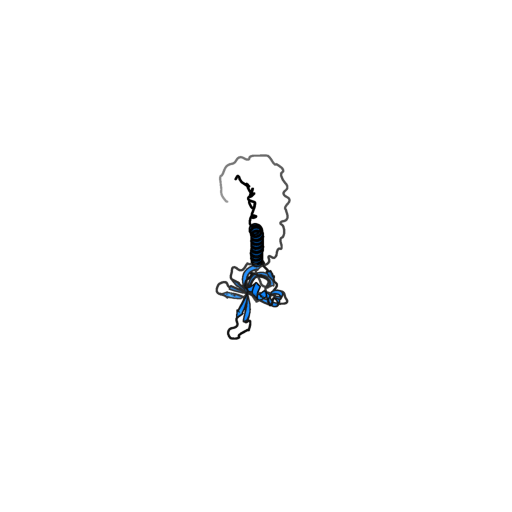.00 79.69 92 ALA A C 1
ATOM 668 O O . ALA A 1 92 ? 3.606 6.433 20.103 1.00 79.69 92 ALA A O 1
ATOM 669 N N . ASP A 1 93 ? 3.972 8.297 21.308 1.00 79.44 93 ASP A N 1
ATOM 670 C CA . ASP A 1 93 ? 4.593 9.096 20.238 1.00 79.44 93 ASP A CA 1
ATOM 671 C C . ASP A 1 93 ? 3.732 9.322 18.977 1.00 79.44 93 ASP A C 1
ATOM 673 O O . ASP A 1 93 ? 4.251 9.514 17.875 1.00 79.44 93 ASP A O 1
ATOM 677 N N . GLY A 1 94 ? 2.400 9.315 19.119 1.00 81.19 94 GLY A N 1
ATOM 678 C CA . GLY A 1 94 ? 1.474 9.599 18.012 1.00 81.19 94 GLY A CA 1
ATOM 679 C C . GLY A 1 94 ? 1.360 8.469 16.982 1.00 81.19 94 GLY A C 1
ATOM 680 O O . GLY A 1 94 ? 0.927 8.699 15.852 1.00 81.19 94 GLY A O 1
ATOM 681 N N . VAL A 1 95 ? 1.762 7.251 17.358 1.00 89.25 95 VAL A N 1
ATOM 682 C CA . VAL A 1 95 ? 1.579 6.041 16.549 1.00 89.25 95 VAL A CA 1
ATOM 683 C C . VAL A 1 95 ? 0.240 5.403 16.890 1.00 89.25 95 VAL A C 1
ATOM 685 O O . VAL A 1 95 ? -0.036 5.124 18.052 1.00 89.25 95 VAL A O 1
ATOM 688 N N . VAL A 1 96 ? -0.570 5.090 15.885 1.00 91.50 96 VAL A N 1
ATOM 689 C CA . VAL A 1 96 ? -1.830 4.358 16.044 1.00 91.50 96 VAL A CA 1
ATOM 690 C C . VAL A 1 96 ? -1.765 3.044 15.291 1.00 91.50 96 VAL A C 1
ATOM 692 O O . VAL A 1 96 ? -1.393 2.992 14.120 1.00 91.50 96 VAL A O 1
ATOM 695 N N . ALA A 1 97 ? -2.118 1.966 15.977 1.00 92.69 97 ALA A N 1
ATOM 696 C CA . ALA A 1 97 ? -2.272 0.650 15.389 1.00 92.69 97 ALA A CA 1
ATOM 697 C C . ALA A 1 97 ? -3.761 0.343 15.230 1.00 92.69 97 ALA A C 1
ATOM 699 O O . ALA A 1 97 ? -4.544 0.573 16.142 1.00 92.69 97 ALA A O 1
ATOM 700 N N . PHE A 1 98 ? -4.160 -0.175 14.078 1.00 93.81 98 PHE A N 1
ATOM 701 C CA . PHE A 1 98 ? -5.525 -0.634 13.829 1.00 93.81 98 PHE A CA 1
ATOM 702 C C . PHE A 1 98 ? -5.510 -1.758 12.803 1.00 93.81 98 PHE A C 1
ATOM 704 O O . PHE A 1 98 ? -4.492 -2.021 12.164 1.00 93.81 98 PHE A O 1
ATOM 711 N N . THR A 1 99 ? -6.630 -2.455 12.651 1.00 94.69 99 THR A N 1
ATOM 712 C CA . THR A 1 99 ? -6.745 -3.546 11.679 1.00 94.69 99 THR A CA 1
ATOM 713 C C . THR A 1 99 ? -7.724 -3.164 10.582 1.00 94.69 99 THR A C 1
ATOM 715 O O . THR A 1 99 ? -8.845 -2.748 10.871 1.00 94.69 99 THR A O 1
ATOM 718 N N . LEU A 1 100 ? -7.302 -3.322 9.325 1.00 93.81 100 LEU A N 1
ATOM 719 C CA . LEU A 1 100 ? -8.176 -3.181 8.162 1.00 93.81 100 LEU A CA 1
ATOM 720 C C . LEU A 1 100 ? -8.639 -4.549 7.680 1.00 93.81 100 LEU A C 1
ATOM 722 O O . LEU A 1 100 ? -7.835 -5.476 7.579 1.00 93.81 100 LEU A O 1
ATOM 726 N N . THR A 1 101 ? -9.917 -4.652 7.334 1.00 93.81 101 THR A N 1
ATOM 727 C CA . THR A 1 101 ? -10.523 -5.857 6.771 1.00 93.81 101 THR A CA 1
ATOM 728 C C . THR A 1 101 ? -11.343 -5.551 5.524 1.00 93.81 101 THR A C 1
ATOM 730 O O . THR A 1 101 ? -11.935 -4.485 5.399 1.00 93.81 101 THR A O 1
ATOM 733 N N . ASP A 1 102 ? -11.389 -6.487 4.584 1.00 92.56 102 ASP A N 1
ATOM 734 C CA . ASP A 1 102 ? -12.345 -6.496 3.469 1.00 92.56 102 ASP A CA 1
ATOM 735 C C . ASP A 1 102 ? -13.487 -7.505 3.691 1.00 92.56 102 ASP A C 1
ATOM 737 O O . ASP A 1 102 ? -14.250 -7.789 2.772 1.00 92.56 102 ASP A O 1
ATOM 741 N N . GLY A 1 103 ? -13.598 -8.059 4.904 1.00 90.88 103 GLY A N 1
ATOM 742 C CA . GLY A 1 103 ? -14.540 -9.121 5.261 1.00 90.88 103 GLY A CA 1
ATOM 743 C C . GLY A 1 103 ? -14.003 -10.539 5.039 1.00 90.88 103 GLY A C 1
ATOM 744 O O . GLY A 1 103 ? -14.542 -11.478 5.619 1.00 90.88 103 GLY A O 1
ATOM 745 N N . HIS A 1 104 ? -12.926 -10.708 4.266 1.00 91.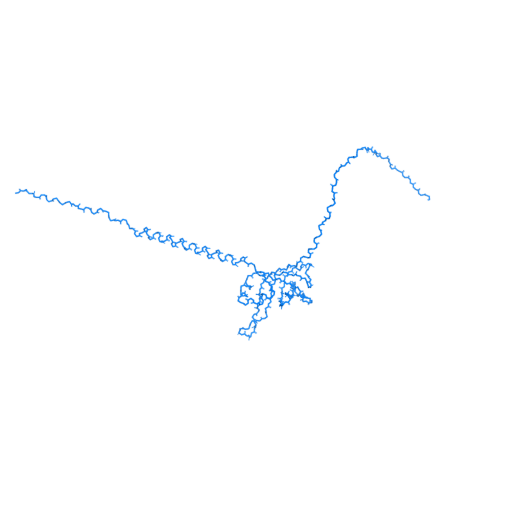25 104 HIS A N 1
ATOM 746 C CA . HIS A 1 104 ? 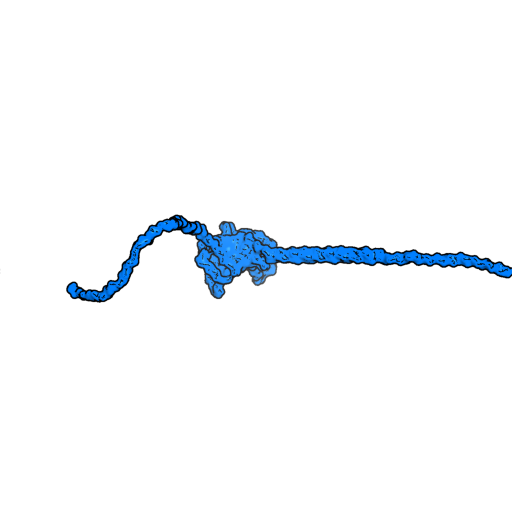-12.289 -12.008 4.025 1.00 91.25 104 HIS A CA 1
ATOM 747 C C . HIS A 1 104 ? -10.952 -12.142 4.749 1.00 91.25 104 HIS A C 1
ATOM 749 O O . HIS A 1 104 ? -10.656 -13.188 5.327 1.00 91.25 104 HIS A O 1
ATOM 755 N N . ALA A 1 105 ? -10.149 -11.083 4.729 1.00 92.00 105 ALA A N 1
ATOM 756 C CA . ALA A 1 105 ? -8.856 -11.027 5.383 1.00 92.00 105 ALA A CA 1
ATOM 757 C C . ALA A 1 105 ? -8.742 -9.793 6.274 1.00 92.00 105 ALA A C 1
ATOM 759 O O . ALA A 1 105 ? -9.455 -8.803 6.105 1.00 92.00 105 ALA A O 1
ATOM 760 N N . SER A 1 106 ? -7.798 -9.852 7.209 1.00 92.44 106 SER A N 1
ATOM 761 C CA . SER A 1 106 ? -7.497 -8.768 8.139 1.00 92.44 106 SER A CA 1
ATOM 762 C C . SER A 1 106 ? -6.001 -8.498 8.138 1.00 92.44 106 SER A C 1
ATOM 764 O O . SER A 1 106 ? -5.198 -9.426 8.235 1.00 92.44 106 SER A O 1
ATOM 766 N N . VAL A 1 107 ? -5.623 -7.228 8.024 1.00 92.31 107 VAL A N 1
ATOM 767 C CA . VAL A 1 107 ? -4.227 -6.790 7.967 1.00 92.31 107 VAL A CA 1
ATOM 768 C C . VAL A 1 107 ? -3.963 -5.766 9.072 1.00 92.31 107 VAL A C 1
ATOM 770 O O . VAL A 1 107 ? -4.676 -4.760 9.142 1.00 92.31 107 VAL A O 1
ATOM 773 N N . PRO A 1 108 ? -2.936 -5.979 9.920 1.00 93.25 108 PRO A N 1
ATOM 774 C CA . PRO A 1 108 ? -2.533 -4.994 10.912 1.00 93.25 108 PRO A CA 1
ATOM 775 C C . PRO A 1 108 ? -1.817 -3.819 10.238 1.00 93.25 108 PRO A C 1
ATOM 777 O O . PRO A 1 108 ? -0.858 -3.994 9.476 1.00 93.25 108 PRO A O 1
ATOM 780 N N . VAL A 1 109 ? -2.272 -2.613 10.558 1.00 93.44 109 VAL A N 1
ATOM 781 C CA . VAL A 1 109 ? -1.743 -1.343 10.069 1.00 93.44 109 VAL A CA 1
ATOM 782 C C . VAL A 1 109 ? -1.181 -0.550 11.243 1.00 93.44 109 VAL A C 1
ATOM 784 O O . VAL A 1 109 ? -1.808 -0.448 12.295 1.00 93.44 109 VAL A O 1
ATOM 787 N N . ARG A 1 110 ? 0.001 0.036 11.055 1.00 93.00 110 ARG A N 1
ATOM 788 C CA . ARG A 1 110 ? 0.569 1.059 11.937 1.00 93.00 110 ARG A CA 1
ATOM 789 C C . ARG A 1 110 ? 0.643 2.370 11.179 1.00 93.00 110 ARG A C 1
ATOM 791 O O . ARG A 1 110 ? 1.270 2.428 10.128 1.00 93.00 110 ARG A O 1
ATOM 798 N N . TYR A 1 111 ? 0.014 3.397 11.722 1.00 92.56 111 TYR A N 1
ATOM 799 C CA . TYR A 1 111 ? -0.008 4.747 11.187 1.00 92.56 111 TYR A CA 1
ATOM 800 C C . TYR A 1 111 ? 0.694 5.697 12.155 1.00 92.56 111 TYR A C 1
ATOM 802 O O . TYR A 1 111 ? 0.516 5.584 13.365 1.00 92.56 111 TYR A O 1
ATOM 810 N N . GLN A 1 112 ? 1.484 6.630 11.633 1.00 90.12 112 GLN A N 1
ATOM 811 C CA . GLN A 1 112 ? 2.092 7.698 12.421 1.00 90.12 112 GLN A CA 1
ATOM 812 C C . GLN A 1 112 ? 1.726 9.040 11.791 1.00 90.12 112 GLN A C 1
ATOM 814 O O . GLN A 1 112 ? 2.127 9.319 10.661 1.00 90.12 112 GLN A O 1
ATOM 819 N N . GLY A 1 113 ? 0.966 9.863 12.513 1.00 86.69 113 GLY A N 1
ATOM 820 C CA . GLY A 1 113 ? 0.522 11.160 12.010 1.00 86.69 113 GLY A CA 1
ATOM 821 C C . GLY A 1 113 ? -0.817 11.624 12.587 1.00 86.69 113 GLY A C 1
ATOM 822 O O . GLY A 1 113 ? -1.362 10.981 13.487 1.00 86.69 113 GLY A O 1
ATOM 823 N N . PRO A 1 114 ? -1.344 12.756 12.090 1.00 85.44 114 PRO A N 1
ATOM 824 C CA . PRO A 1 114 ? -2.636 13.282 12.512 1.00 85.44 114 PRO A CA 1
ATOM 825 C C . PRO A 1 114 ? -3.776 12.377 12.034 1.00 85.44 114 PRO A C 1
ATOM 827 O O . PRO A 1 114 ? -3.894 12.071 10.850 1.00 85.44 114 PRO A O 1
ATOM 830 N N . ILE A 1 115 ? -4.635 11.961 12.958 1.00 85.25 115 ILE A N 1
ATOM 831 C CA . ILE A 1 115 ? -5.805 11.138 12.646 1.00 85.25 115 ILE A CA 1
ATOM 832 C C . ILE A 1 115 ? -6.941 12.067 12.198 1.00 85.25 115 ILE A C 1
ATOM 834 O O . ILE A 1 115 ? -7.245 13.013 12.924 1.00 85.25 115 ILE A O 1
ATOM 838 N N . PRO A 1 116 ? -7.581 11.827 11.042 1.00 83.81 116 PRO A N 1
ATOM 839 C CA . PRO A 1 116 ? -8.765 12.581 10.642 1.00 83.81 116 PRO A CA 1
ATOM 840 C C . PRO A 1 116 ? -9.932 12.352 11.612 1.00 83.81 116 PRO A C 1
ATOM 842 O O . PRO A 1 116 ? -10.174 11.216 12.012 1.00 83.81 116 PRO A O 1
ATOM 845 N N . ASP A 1 117 ? -10.728 13.385 11.891 1.00 82.44 117 ASP A N 1
ATOM 846 C CA . ASP A 1 117 ? -11.880 13.306 12.813 1.00 82.44 117 ASP A CA 1
ATOM 847 C C . ASP A 1 117 ? -12.927 12.247 12.419 1.00 82.44 117 ASP A C 1
ATOM 849 O O . ASP A 1 117 ? -13.673 11.741 13.253 1.00 82.44 117 ASP A O 1
ATOM 853 N N . LEU A 1 118 ? -12.987 11.895 11.132 1.00 80.19 118 LEU A N 1
ATOM 854 C CA . LEU A 1 118 ? -13.920 10.907 10.581 1.00 80.19 118 LEU A CA 1
ATOM 855 C C . LEU A 1 118 ? -13.431 9.462 10.699 1.00 80.19 118 LEU A C 1
ATOM 857 O O . LEU A 1 118 ? -14.167 8.541 10.348 1.00 80.19 118 LEU A O 1
ATOM 861 N N . PHE A 1 119 ? -12.204 9.241 11.163 1.00 88.50 119 PHE A N 1
ATOM 862 C CA . PHE A 1 119 ? -11.682 7.899 11.359 1.00 88.50 119 PHE A CA 1
ATOM 863 C C . PHE A 1 119 ? -12.320 7.257 12.593 1.00 88.50 119 PHE A C 1
ATOM 865 O O . PHE A 1 119 ? -12.019 7.612 13.731 1.00 88.50 119 PHE A O 1
ATOM 872 N N . HIS A 1 120 ? -13.195 6.283 12.356 1.00 87.50 120 HIS A N 1
ATOM 873 C CA . HIS A 1 120 ? -13.856 5.524 13.410 1.00 87.50 120 HIS A CA 1
ATOM 874 C C . HIS A 1 120 ? -13.977 4.045 13.046 1.00 87.50 120 HIS A C 1
ATOM 876 O O . HIS A 1 120 ? -13.795 3.622 11.902 1.00 87.50 120 HIS A O 1
ATOM 882 N N . GLU A 1 121 ? -14.282 3.236 14.047 1.00 90.19 121 GLU A N 1
ATOM 883 C CA . GLU A 1 121 ? -14.514 1.806 13.891 1.00 90.19 121 GLU A CA 1
ATOM 884 C C . GLU A 1 121 ? -15.687 1.526 12.945 1.00 90.19 121 GLU A C 1
ATOM 886 O O . GLU A 1 121 ? -16.712 2.196 13.001 1.00 90.19 121 GLU A O 1
ATOM 891 N N . GLY A 1 122 ? -15.543 0.544 12.054 1.00 87.88 122 GLY A N 1
ATOM 892 C CA . GLY A 1 122 ? -16.561 0.213 11.053 1.00 87.88 122 GLY A CA 1
ATOM 893 C C . GLY A 1 122 ? -16.612 1.157 9.846 1.00 87.88 122 GLY A C 1
ATOM 894 O O . GLY A 1 122 ? -17.315 0.857 8.883 1.00 87.88 122 GLY A O 1
ATOM 895 N N . SER A 1 123 ? -15.845 2.251 9.848 1.00 87.19 123 SER A N 1
ATOM 896 C CA . SER A 1 123 ? -15.741 3.147 8.694 1.00 87.19 123 SER A CA 1
ATOM 897 C C . SER A 1 123 ? -14.809 2.596 7.612 1.00 87.19 123 SER A C 1
ATOM 899 O O . SER A 1 123 ? -13.890 1.813 7.878 1.00 87.19 123 SER A O 1
ATOM 901 N N . GLY A 1 124 ? -15.051 3.006 6.366 1.00 90.06 124 GLY A N 1
ATOM 902 C CA . GLY A 1 124 ? -14.144 2.737 5.254 1.00 90.06 124 GLY A CA 1
ATOM 903 C C . GLY A 1 124 ? -12.944 3.681 5.288 1.00 90.06 124 GLY A C 1
ATOM 904 O O . GLY A 1 124 ? -13.111 4.902 5.262 1.00 90.06 124 GLY A O 1
ATOM 905 N N . ALA A 1 125 ? -11.740 3.120 5.284 1.00 91.38 125 ALA A N 1
ATOM 906 C CA . ALA A 1 125 ? -10.492 3.867 5.285 1.00 91.38 125 ALA A CA 1
ATOM 907 C C . ALA A 1 125 ? -9.550 3.381 4.177 1.00 91.38 125 ALA A C 1
ATOM 909 O O . ALA A 1 125 ? -9.520 2.203 3.810 1.00 91.38 125 ALA A O 1
ATOM 910 N N . ILE A 1 126 ? -8.763 4.313 3.650 1.00 91.69 126 ILE A N 1
ATOM 911 C CA . ILE A 1 126 ? -7.675 4.052 2.714 1.00 91.69 126 ILE A CA 1
ATOM 912 C C . ILE A 1 126 ? -6.390 4.534 3.369 1.00 91.69 126 ILE A C 1
ATOM 914 O O . ILE A 1 126 ? -6.288 5.685 3.787 1.00 91.69 126 ILE A O 1
ATOM 918 N N . VAL A 1 127 ? -5.398 3.657 3.447 1.00 92.88 127 VAL A N 1
ATOM 919 C CA . VAL A 1 127 ? -4.082 3.984 3.995 1.00 92.88 127 VAL A CA 1
ATOM 920 C C . VAL A 1 127 ? -3.025 3.893 2.912 1.00 92.88 127 VAL A C 1
ATOM 922 O O . VAL A 1 127 ? -2.995 2.933 2.146 1.00 92.88 127 VAL A O 1
ATOM 925 N N . THR A 1 128 ? -2.130 4.872 2.856 1.00 92.06 128 THR A N 1
ATOM 926 C CA . THR A 1 128 ? -0.987 4.849 1.939 1.00 92.06 128 THR A CA 1
ATOM 927 C C . THR A 1 128 ? 0.267 4.487 2.714 1.00 92.06 128 THR A C 1
ATOM 929 O O . THR A 1 128 ? 0.593 5.128 3.716 1.00 92.06 128 THR A O 1
ATOM 932 N N . GLY A 1 129 ? 1.001 3.478 2.256 1.00 91.50 129 GLY A N 1
ATOM 933 C CA . GLY A 1 129 ? 2.131 2.951 3.008 1.00 91.50 129 GLY A CA 1
ATOM 934 C C . GLY A 1 129 ? 2.921 1.870 2.292 1.00 91.50 129 GLY A C 1
ATOM 935 O O . GLY A 1 129 ? 2.823 1.706 1.078 1.00 91.50 129 GLY A O 1
ATOM 936 N N . GLN A 1 130 ? 3.726 1.151 3.064 1.00 90.06 130 GLN A N 1
ATOM 937 C CA . GLN A 1 130 ? 4.574 0.060 2.589 1.00 90.06 130 GLN A CA 1
ATOM 938 C C . GLN A 1 130 ? 4.324 -1.204 3.409 1.00 90.06 130 GLN A C 1
ATOM 940 O O . GLN A 1 130 ? 4.047 -1.152 4.611 1.00 90.06 130 GLN A O 1
ATOM 945 N N . TRP A 1 131 ? 4.456 -2.356 2.757 1.00 88.06 131 TRP A N 1
ATOM 946 C CA . TRP A 1 131 ? 4.345 -3.650 3.420 1.00 88.06 131 TRP A CA 1
ATOM 947 C C . TRP A 1 131 ? 5.686 -4.052 4.035 1.00 88.06 131 TRP A C 1
ATOM 949 O O . TRP A 1 131 ? 6.665 -4.244 3.315 1.00 88.06 131 TRP A O 1
ATOM 959 N N . HIS A 1 132 ? 5.743 -4.190 5.363 1.00 84.62 132 HIS A N 1
ATOM 960 C CA . HIS A 1 132 ? 6.974 -4.527 6.072 1.00 84.62 132 HIS A CA 1
ATOM 961 C C . HIS A 1 132 ? 6.834 -5.865 6.798 1.00 84.62 132 HIS A C 1
ATOM 963 O O . HIS A 1 132 ? 6.041 -6.006 7.726 1.00 84.62 132 HIS A O 1
ATOM 969 N N . CYS A 1 133 ? 7.639 -6.849 6.405 1.00 79.56 133 CYS A N 1
ATOM 970 C CA . CYS A 1 133 ? 7.758 -8.117 7.120 1.00 79.56 133 CYS A CA 1
ATOM 971 C C . CYS A 1 133 ? 9.038 -8.112 7.946 1.00 79.56 133 CYS A C 1
ATOM 973 O O . CYS A 1 133 ? 10.132 -8.015 7.390 1.00 79.56 133 CYS A O 1
ATOM 975 N N . LEU A 1 134 ? 8.905 -8.215 9.268 1.00 70.56 134 LEU A N 1
ATOM 976 C CA . LEU A 1 134 ? 10.066 -8.264 10.147 1.00 70.56 134 LEU A CA 1
ATOM 977 C C . LEU A 1 134 ? 10.780 -9.617 9.991 1.00 70.56 134 LEU A C 1
ATOM 979 O O . LEU A 1 134 ? 10.119 -10.659 9.969 1.00 70.56 134 LEU A O 1
ATOM 983 N N . PRO A 1 135 ? 12.121 -9.645 9.907 1.00 66.62 135 PRO A N 1
ATOM 984 C CA . PRO A 1 135 ? 12.865 -10.893 9.973 1.00 66.62 135 PRO A CA 1
ATOM 985 C C . PRO A 1 135 ? 12.754 -11.472 11.388 1.00 66.62 135 PRO A C 1
ATOM 987 O O . PRO A 1 135 ? 13.046 -10.793 12.376 1.00 66.62 135 PRO A O 1
ATOM 990 N N . GLN A 1 136 ? 12.335 -12.731 11.508 1.00 61.88 136 GLN A N 1
ATOM 991 C CA . GLN A 1 136 ? 12.264 -13.388 12.809 1.00 61.88 136 GLN A CA 1
ATOM 992 C C . GLN A 1 136 ? 13.682 -13.746 13.276 1.00 61.88 136 GLN A C 1
ATOM 994 O O . GLN A 1 136 ? 14.370 -14.561 12.659 1.00 61.88 136 GLN A O 1
ATOM 999 N N . ARG A 1 137 ? 14.141 -13.128 14.373 1.00 55.66 137 ARG A N 1
ATOM 1000 C CA . ARG A 1 137 ? 15.432 -13.471 14.992 1.00 55.66 137 ARG A CA 1
ATOM 1001 C C . ARG A 1 137 ? 15.421 -14.948 15.401 1.00 55.66 137 ARG A C 1
ATOM 1003 O O . ARG A 1 137 ? 14.576 -15.355 16.190 1.00 55.66 137 ARG A O 1
ATOM 1010 N N . GLY A 1 138 ? 16.377 -15.723 14.889 1.00 60.94 138 GLY A N 1
ATOM 1011 C CA . GLY A 1 138 ? 16.622 -17.106 15.316 1.00 60.94 138 GLY A CA 1
ATOM 1012 C C . GLY A 1 138 ? 16.136 -18.208 14.371 1.00 60.94 138 GLY A C 1
ATOM 1013 O O . GLY A 1 138 ? 16.371 -19.373 14.668 1.00 60.94 138 GLY A O 1
ATOM 1014 N N . SER A 1 139 ? 15.523 -17.887 13.227 1.00 54.75 139 SER A N 1
ATOM 1015 C CA . SER A 1 139 ? 15.187 -18.893 12.211 1.00 54.75 139 SER A CA 1
ATOM 1016 C C . SER A 1 139 ? 15.617 -18.420 10.825 1.00 54.75 139 SER A C 1
ATOM 1018 O O . SER A 1 139 ? 15.070 -17.465 10.274 1.00 54.75 139 SER A O 1
ATOM 1020 N N . ALA A 1 140 ? 16.641 -19.073 10.271 1.00 49.81 140 ALA A N 1
ATOM 1021 C CA . ALA A 1 140 ? 17.096 -18.848 8.906 1.00 49.81 140 ALA A CA 1
ATOM 1022 C C . ALA A 1 140 ? 15.995 -19.295 7.928 1.00 49.81 140 ALA A C 1
ATOM 1024 O O . ALA A 1 140 ? 15.884 -20.472 7.604 1.00 49.81 140 ALA A O 1
ATOM 1025 N N . GLY A 1 141 ? 15.161 -18.348 7.492 1.00 56.06 141 GLY A N 1
ATOM 1026 C CA . GLY A 1 141 ? 14.136 -18.565 6.465 1.00 56.06 141 GLY A CA 1
ATOM 1027 C C . GLY A 1 141 ? 12.686 -18.343 6.903 1.00 56.06 141 GLY A C 1
ATOM 1028 O O . GLY A 1 141 ? 11.805 -18.368 6.047 1.00 56.06 141 GLY A O 1
ATOM 1029 N N . ALA A 1 142 ? 12.408 -18.075 8.183 1.00 57.81 142 ALA A N 1
ATOM 1030 C CA . ALA A 1 142 ? 11.047 -17.759 8.620 1.00 57.81 142 ALA A CA 1
ATOM 1031 C C . ALA A 1 142 ? 10.722 -16.269 8.402 1.00 57.81 142 ALA A C 1
ATOM 1033 O O . ALA A 1 142 ? 11.386 -15.386 8.956 1.00 57.81 142 ALA A O 1
ATOM 1034 N N . LYS A 1 143 ? 9.677 -15.977 7.610 1.00 61.53 143 LYS A N 1
ATOM 1035 C CA . LYS A 1 143 ? 9.057 -14.641 7.580 1.00 61.53 143 LYS A CA 1
ATOM 1036 C C . LYS A 1 143 ? 8.423 -14.400 8.952 1.00 61.53 143 LYS A C 1
ATOM 1038 O O . LYS A 1 143 ? 7.519 -15.135 9.338 1.00 61.53 143 LYS A O 1
ATOM 1043 N N . GLY A 1 144 ? 8.912 -13.401 9.684 1.00 69.00 144 GLY A N 1
ATOM 1044 C CA . GLY A 1 144 ? 8.290 -12.965 10.930 1.00 69.00 144 GLY A CA 1
ATOM 1045 C C . GLY A 1 144 ? 6.971 -12.225 10.676 1.00 69.00 144 GLY A C 1
ATOM 1046 O O . GLY A 1 144 ? 6.486 -12.185 9.541 1.00 69.00 144 GLY A O 1
ATOM 1047 N N . PRO A 1 145 ? 6.371 -11.628 11.719 1.00 79.00 145 PRO A N 1
ATOM 1048 C CA . PRO A 1 145 ? 5.105 -10.924 11.580 1.00 79.00 145 PRO A CA 1
ATOM 1049 C C . PRO A 1 145 ? 5.234 -9.781 10.567 1.00 79.00 145 PRO A C 1
ATOM 1051 O O . PRO A 1 145 ? 6.169 -8.973 10.621 1.00 79.00 145 PRO A O 1
ATOM 1054 N N . CYS A 1 146 ? 4.286 -9.731 9.635 1.00 84.25 146 CYS A N 1
ATOM 1055 C CA . CYS A 1 146 ? 4.176 -8.655 8.664 1.00 84.25 146 CYS A CA 1
ATOM 1056 C C . CYS A 1 146 ? 3.161 -7.617 9.134 1.00 84.25 146 CYS A C 1
ATOM 1058 O O . CYS A 1 146 ? 2.098 -7.959 9.651 1.00 84.25 146 CYS A O 1
ATOM 1060 N N . GLN A 1 147 ? 3.500 -6.348 8.945 1.00 87.25 147 GLN A N 1
ATOM 1061 C CA . GLN A 1 147 ? 2.676 -5.204 9.301 1.00 87.25 147 GLN A CA 1
ATOM 1062 C C . GLN A 1 147 ? 2.747 -4.152 8.196 1.00 87.25 147 GLN A C 1
ATOM 1064 O O . GLN A 1 147 ? 3.790 -3.950 7.567 1.00 87.25 147 GLN A O 1
ATOM 1069 N N . PHE A 1 148 ? 1.630 -3.475 7.955 1.00 90.75 148 PHE A N 1
ATOM 1070 C CA . PHE A 1 148 ? 1.570 -2.393 6.984 1.00 90.75 148 PHE A CA 1
ATOM 1071 C C . PHE A 1 148 ? 1.933 -1.069 7.663 1.00 90.75 148 PHE A C 1
ATOM 1073 O O . PHE A 1 148 ? 1.276 -0.660 8.619 1.00 90.75 148 PHE A O 1
ATOM 1080 N N . MET A 1 149 ? 2.985 -0.410 7.183 1.00 91.62 149 MET A N 1
ATOM 1081 C CA . MET A 1 149 ? 3.442 0.885 7.690 1.00 91.62 149 MET A CA 1
ATOM 1082 C C . MET A 1 149 ? 2.812 1.997 6.864 1.00 91.62 149 MET A C 1
ATOM 1084 O O . MET A 1 149 ? 3.262 2.289 5.755 1.00 91.62 149 MET A O 1
ATOM 1088 N N . ALA A 1 150 ? 1.749 2.588 7.398 1.00 92.25 150 ALA A N 1
ATOM 1089 C CA . ALA A 1 150 ? 1.033 3.697 6.797 1.00 92.25 150 ALA A CA 1
ATOM 1090 C C . ALA A 1 150 ? 1.667 5.039 7.183 1.00 92.25 150 ALA A C 1
ATOM 1092 O O . ALA A 1 150 ? 1.969 5.298 8.347 1.00 92.25 150 ALA A O 1
ATOM 1093 N N . ARG A 1 151 ? 1.811 5.914 6.190 1.00 90.44 151 ARG A N 1
ATOM 1094 C CA . ARG A 1 151 ? 2.251 7.311 6.352 1.00 90.44 151 ARG A CA 1
ATOM 1095 C C . ARG A 1 151 ? 1.138 8.320 6.095 1.00 90.44 151 ARG A C 1
ATOM 1097 O O . ARG A 1 151 ? 1.277 9.486 6.434 1.00 90.44 151 ARG A O 1
ATOM 1104 N N . GLU A 1 152 ? 0.037 7.874 5.500 1.00 90.12 152 GLU A N 1
ATOM 1105 C CA . GLU A 1 152 ? -1.134 8.697 5.215 1.00 90.12 152 GLU A CA 1
ATOM 1106 C C . GLU A 1 152 ? -2.400 7.871 5.440 1.00 90.12 152 GLU A C 1
ATOM 1108 O O . GLU A 1 152 ? -2.432 6.679 5.115 1.00 90.12 152 GLU A O 1
ATOM 1113 N N . LEU A 1 153 ? -3.421 8.510 6.005 1.00 90.69 153 LEU A N 1
ATOM 1114 C CA . LEU A 1 153 ? -4.708 7.917 6.337 1.00 90.69 153 LEU A CA 1
ATOM 1115 C C . LEU A 1 153 ? -5.813 8.818 5.783 1.00 90.69 153 LEU A C 1
ATOM 1117 O O . LEU A 1 153 ? -5.965 9.959 6.212 1.00 90.69 153 LEU A O 1
ATOM 1121 N N . LEU A 1 154 ? -6.591 8.285 4.846 1.00 88.19 154 LEU A N 1
ATOM 1122 C CA . LEU A 1 154 ? -7.792 8.909 4.307 1.00 88.19 154 LEU A CA 1
ATOM 1123 C C . LEU A 1 154 ? -9.012 8.145 4.824 1.00 88.19 154 LEU A C 1
ATOM 1125 O O . LEU A 1 154 ? -9.249 6.997 4.442 1.00 88.19 154 LEU A O 1
ATOM 1129 N N . ALA A 1 155 ? -9.801 8.786 5.681 1.00 84.12 155 ALA A N 1
ATOM 1130 C CA . ALA A 1 155 ? -11.128 8.299 6.034 1.00 84.12 155 ALA A CA 1
ATOM 1131 C C . ALA A 1 155 ? -12.114 8.724 4.938 1.00 84.12 155 ALA A C 1
ATOM 1133 O O . ALA A 1 155 ? -12.099 9.875 4.498 1.00 84.12 155 ALA A O 1
ATOM 1134 N N . LYS A 1 156 ? -12.954 7.799 4.465 1.00 75.31 156 LYS A N 1
ATOM 1135 C CA . LYS A 1 156 ? -13.979 8.134 3.474 1.00 75.31 156 LYS A CA 1
ATOM 1136 C C . LYS A 1 156 ? -14.999 9.083 4.117 1.00 75.31 156 LYS A C 1
ATOM 1138 O O . LYS A 1 156 ? -15.536 8.777 5.176 1.00 75.31 156 LYS A O 1
ATOM 1143 N N . HIS A 1 157 ? -15.264 10.222 3.478 1.00 65.19 157 HIS A N 1
ATOM 1144 C CA . HIS A 1 157 ? -16.350 11.118 3.874 1.00 65.19 157 HIS A CA 1
ATOM 1145 C C . HIS A 1 157 ? -17.706 10.447 3.605 1.00 65.19 157 HIS A C 1
ATOM 1147 O O . HIS A 1 157 ? -17.954 9.968 2.493 1.00 65.19 157 HIS A O 1
ATOM 1153 N N . ASP A 1 158 ? -18.598 10.447 4.597 1.00 59.00 158 ASP A N 1
ATOM 1154 C CA . ASP A 1 158 ? -20.020 10.188 4.379 1.00 59.00 158 ASP A CA 1
ATOM 1155 C C . ASP A 1 158 ? -20.621 11.401 3.658 1.00 59.00 158 ASP A C 1
ATOM 1157 O O . ASP A 1 158 ? -21.146 12.335 4.261 1.00 59.00 158 ASP A O 1
ATOM 1161 N N . GLU A 1 159 ? -20.500 11.409 2.334 1.00 53.81 159 GLU A N 1
ATOM 1162 C CA . GLU A 1 159 ? -21.121 12.390 1.444 1.00 53.81 159 GLU A CA 1
ATOM 1163 C C . GLU A 1 159 ? -22.650 12.205 1.446 1.00 53.81 159 GLU A C 1
ATOM 1165 O O . GLU A 1 159 ? -23.250 11.690 0.503 1.00 53.81 159 GLU A O 1
ATOM 1170 N N . ARG A 1 160 ? -23.323 12.661 2.506 1.00 58.53 160 ARG A N 1
ATOM 1171 C CA . ARG A 1 160 ? -24.694 13.174 2.378 1.00 58.53 160 ARG A CA 1
ATOM 1172 C C . ARG A 1 160 ? -24.615 14.649 1.999 1.00 58.53 160 ARG A C 1
ATOM 1174 O O . ARG A 1 160 ? -25.007 15.522 2.767 1.00 58.53 160 ARG A O 1
ATOM 1181 N N . TYR A 1 161 ? -24.106 14.924 0.799 1.00 56.66 161 TYR A N 1
ATOM 1182 C CA . TYR A 1 161 ? -24.232 16.242 0.193 1.00 56.66 161 TYR A CA 1
ATOM 1183 C C . TYR A 1 161 ? -25.717 16.518 -0.073 1.00 56.66 161 TYR A C 1
ATOM 1185 O O . TYR A 1 161 ? -26.325 15.949 -0.981 1.00 56.66 161 TYR A O 1
ATOM 1193 N N . GLN A 1 162 ? -26.322 17.367 0.754 1.00 68.00 162 GLN A N 1
ATOM 1194 C CA . GLN A 1 162 ? -27.623 17.968 0.485 1.00 68.00 162 GLN A CA 1
ATOM 1195 C C . GLN A 1 162 ? -27.361 19.323 -0.172 1.00 68.00 162 GLN A C 1
ATOM 1197 O O . GLN A 1 162 ? -26.890 20.236 0.510 1.00 68.00 162 GLN A O 1
ATOM 1202 N N . PRO A 1 163 ? -27.611 19.477 -1.485 1.00 69.38 163 PRO A N 1
ATOM 1203 C CA . PRO A 1 163 ? -27.479 20.780 -2.111 1.00 69.38 163 PRO A CA 1
ATOM 1204 C C . PRO A 1 163 ? -28.431 21.765 -1.416 1.00 69.38 163 PRO A C 1
ATOM 1206 O O . PRO A 1 163 ? -29.583 21.405 -1.142 1.00 69.38 163 PRO A O 1
ATOM 1209 N N . PRO A 1 164 ? -27.984 22.998 -1.119 1.00 70.56 164 PRO A N 1
ATOM 1210 C CA . PRO A 1 164 ? -28.868 24.008 -0.565 1.00 70.56 164 PRO A CA 1
ATOM 1211 C C . PRO A 1 164 ? -30.021 24.243 -1.543 1.00 70.56 164 PRO A C 1
ATOM 1213 O O . PRO A 1 164 ? -29.800 24.433 -2.742 1.00 70.56 164 PRO A O 1
ATOM 1216 N N . ALA A 1 165 ? -31.255 24.218 -1.035 1.00 62.94 165 ALA A N 1
ATOM 1217 C CA . ALA A 1 165 ? -32.418 24.604 -1.818 1.00 62.94 165 ALA A CA 1
ATOM 1218 C C . ALA A 1 165 ? -32.192 26.038 -2.314 1.00 62.94 165 ALA A C 1
ATOM 1220 O O . ALA A 1 165 ? -32.022 26.963 -1.518 1.00 62.94 165 ALA A O 1
ATOM 1221 N N . MET A 1 166 ? -32.119 26.212 -3.632 1.00 55.50 166 MET A N 1
ATOM 1222 C CA . MET A 1 166 ? -31.976 27.525 -4.243 1.00 55.50 166 MET A CA 1
ATOM 1223 C C . MET A 1 166 ? -33.262 28.304 -3.967 1.00 55.50 166 MET A C 1
ATOM 1225 O O . MET A 1 166 ? -34.267 28.107 -4.645 1.00 55.50 166 MET A O 1
ATOM 1229 N N . THR A 1 167 ? -33.257 29.162 -2.946 1.00 52.38 167 THR A N 1
ATOM 1230 C CA . THR A 1 167 ? -34.321 30.150 -2.778 1.00 52.38 167 THR A CA 1
ATOM 1231 C C . THR A 1 167 ? -34.271 31.087 -3.975 1.00 52.38 167 THR A C 1
ATOM 1233 O O . THR A 1 167 ? -33.287 31.795 -4.198 1.00 52.38 167 THR A O 1
ATOM 1236 N N . ASP A 1 168 ? -35.354 31.031 -4.738 1.00 53.00 168 ASP A N 1
ATOM 1237 C CA . ASP A 1 168 ? -35.700 31.872 -5.869 1.00 53.00 168 ASP A CA 1
ATOM 1238 C C . ASP A 1 168 ? -35.375 33.347 -5.577 1.00 53.00 168 ASP A C 1
ATOM 1240 O O . ASP A 1 168 ? -35.942 33.989 -4.687 1.00 53.00 168 ASP A O 1
ATOM 1244 N N . ARG A 1 169 ? -34.377 33.881 -6.283 1.00 50.41 169 ARG A N 1
ATOM 1245 C CA . ARG A 1 169 ? -33.918 35.262 -6.127 1.00 50.41 169 ARG A CA 1
ATOM 1246 C C . ARG A 1 169 ? -34.731 36.133 -7.074 1.00 50.41 169 ARG A C 1
ATOM 1248 O O . ARG A 1 169 ? -34.280 36.452 -8.169 1.00 50.41 169 ARG A O 1
ATOM 1255 N N . GLN A 1 170 ? -35.927 36.519 -6.650 1.00 54.06 170 GLN A N 1
ATOM 1256 C CA . GLN A 1 170 ? -36.802 37.395 -7.427 1.00 54.06 170 GLN A CA 1
ATOM 1257 C C . GLN A 1 170 ? -36.260 38.845 -7.421 1.00 54.06 170 GLN A C 1
ATOM 1259 O O . GLN A 1 170 ? -36.105 39.431 -6.343 1.00 54.06 170 GLN A O 1
ATOM 1264 N N . PRO A 1 171 ? -35.930 39.460 -8.578 1.00 46.09 171 PRO A N 1
ATOM 1265 C CA . PRO A 1 171 ? -35.355 40.799 -8.615 1.00 46.09 171 PRO A CA 1
ATOM 1266 C C . PRO A 1 171 ? -36.432 41.889 -8.757 1.00 46.09 171 PRO A C 1
ATOM 1268 O O . PRO A 1 171 ? -37.198 41.903 -9.712 1.00 46.09 171 PRO A O 1
ATOM 1271 N N . GLY A 1 172 ? -36.411 42.855 -7.832 1.00 44.34 172 GLY A N 1
ATOM 1272 C CA . GLY A 1 172 ? -36.695 44.273 -8.092 1.00 44.34 172 GLY A CA 1
ATOM 1273 C C . GLY A 1 172 ? -38.142 44.711 -8.368 1.00 44.34 172 GLY A C 1
ATOM 1274 O O . GLY A 1 172 ? -38.603 44.693 -9.501 1.00 44.34 172 GLY A O 1
ATOM 1275 N N . SER A 1 173 ? -38.781 45.333 -7.371 1.00 43.31 173 SER A N 1
ATOM 1276 C CA . SER A 1 173 ? -39.805 46.361 -7.610 1.00 43.31 173 SER A CA 1
ATOM 1277 C C . SER A 1 173 ? -39.586 47.554 -6.677 1.00 43.31 173 SER A C 1
ATOM 1279 O O . SER A 1 173 ? -39.517 47.417 -5.456 1.00 43.31 173 SER A O 1
ATOM 1281 N N . LYS A 1 174 ? -39.425 48.726 -7.294 1.00 48.25 174 LYS A N 1
ATOM 1282 C CA . LYS A 1 174 ? -39.096 50.021 -6.693 1.00 48.25 174 LYS A CA 1
ATOM 1283 C C . LYS A 1 174 ? -40.200 50.511 -5.748 1.00 48.25 174 LYS A C 1
ATOM 1285 O O . LYS A 1 174 ? -41.374 50.460 -6.099 1.00 48.25 174 LYS A O 1
ATOM 1290 N N . ARG A 1 175 ? -39.823 51.115 -4.617 1.00 51.44 175 ARG A N 1
ATOM 1291 C CA . ARG A 1 175 ? -40.674 52.083 -3.905 1.00 51.44 175 ARG A CA 1
ATOM 1292 C C . ARG A 1 175 ? -39.872 53.347 -3.613 1.00 51.44 175 ARG A C 1
ATOM 1294 O O . ARG A 1 175 ? -38.929 53.323 -2.831 1.00 51.44 175 ARG A O 1
ATOM 1301 N N . ASN A 1 176 ? -40.253 54.420 -4.297 1.00 48.00 176 ASN A N 1
ATOM 1302 C CA . ASN A 1 176 ? -39.851 55.793 -4.008 1.00 48.00 176 ASN A CA 1
ATOM 1303 C C . ASN A 1 176 ? -40.803 56.391 -2.948 1.00 48.00 176 ASN A C 1
ATOM 1305 O O . ASN A 1 176 ? -41.933 55.919 -2.833 1.00 48.00 176 ASN A O 1
ATOM 1309 N N . ALA A 1 177 ? -40.361 57.489 -2.314 1.00 45.31 177 ALA A N 1
ATOM 1310 C CA . ALA A 1 177 ? -41.033 58.363 -1.327 1.00 45.31 177 ALA A CA 1
ATOM 1311 C C . ALA A 1 177 ? -40.900 57.901 0.144 1.00 45.31 177 ALA A C 1
ATOM 1313 O O . ALA A 1 177 ? -41.228 56.767 0.457 1.00 45.31 177 ALA A O 1
ATOM 1314 N N . ALA A 1 178 ? -40.440 58.696 1.117 1.00 52.53 178 ALA A N 1
ATOM 1315 C CA . ALA A 1 178 ? -40.091 60.122 1.200 1.00 52.53 178 ALA A CA 1
ATOM 1316 C C . ALA A 1 178 ? -39.106 60.349 2.388 1.00 52.53 178 ALA A C 1
ATOM 1318 O O . ALA A 1 178 ? -38.990 59.465 3.238 1.00 52.53 178 ALA A O 1
ATOM 1319 N N . PRO A 1 179 ? -38.396 61.494 2.480 1.00 53.03 179 PRO A N 1
ATOM 1320 C CA . PRO A 1 179 ? -37.409 61.749 3.533 1.00 53.03 179 PRO A CA 1
ATOM 1321 C C . PRO A 1 179 ? -38.063 62.331 4.799 1.00 53.03 179 PRO A C 1
ATOM 1323 O O . PRO A 1 179 ? -38.591 63.440 4.770 1.00 53.03 179 PRO A O 1
ATOM 1326 N N . SER A 1 180 ? -38.009 61.623 5.929 1.00 57.84 180 SER A N 1
ATOM 1327 C CA . SER A 1 180 ? -38.371 62.183 7.240 1.00 57.84 180 SER A CA 1
ATOM 1328 C C . SER A 1 180 ? -37.126 62.751 7.926 1.00 57.84 180 SER A C 1
ATOM 1330 O O . SER A 1 180 ? -36.234 62.003 8.329 1.00 57.84 180 SER A O 1
ATOM 1332 N N . ALA A 1 181 ? -37.069 64.079 8.013 1.00 60.69 181 ALA A N 1
ATOM 1333 C CA . ALA A 1 181 ? -36.058 64.851 8.732 1.00 60.69 181 ALA A CA 1
ATOM 1334 C C . ALA A 1 181 ? -35.992 64.491 10.239 1.00 60.69 181 ALA A C 1
ATOM 1336 O O . ALA A 1 181 ? -36.989 64.015 10.785 1.00 60.69 181 ALA A O 1
ATOM 1337 N N . PRO A 1 182 ? -34.854 64.718 10.928 1.00 58.41 182 PRO A N 1
ATOM 1338 C CA . PRO A 1 182 ? -34.680 64.316 12.325 1.00 58.41 182 PRO A CA 1
ATOM 1339 C C . PRO A 1 182 ? -34.923 65.441 13.358 1.00 58.41 182 PRO A C 1
ATOM 1341 O O . PRO A 1 182 ? -34.850 66.621 13.019 1.00 58.41 182 PRO A O 1
ATOM 1344 N N . LEU A 1 183 ? -35.031 65.000 14.630 1.00 55.41 183 LEU A N 1
ATOM 1345 C CA . LEU A 1 183 ? -34.860 65.688 15.940 1.00 55.41 183 LEU A CA 1
ATOM 1346 C C . LEU A 1 183 ? -36.149 66.139 16.675 1.00 55.41 183 LEU A C 1
ATOM 1348 O O . LEU A 1 183 ? -37.125 66.440 15.994 1.00 55.41 183 LEU A O 1
ATOM 1352 N N . PRO A 1 184 ? -36.171 66.271 18.035 1.00 52.53 184 PRO A N 1
ATOM 1353 C CA . PRO A 1 184 ? -35.103 66.088 19.047 1.00 52.53 184 PRO A CA 1
ATOM 1354 C C . PRO A 1 184 ? -35.468 65.228 20.299 1.00 52.53 184 PRO A C 1
ATOM 1356 O O . PRO A 1 184 ? -36.600 64.793 20.489 1.00 52.53 184 PRO A O 1
ATOM 1359 N N . LEU A 1 185 ? -34.460 65.011 21.166 1.00 60.12 185 LEU A N 1
ATOM 1360 C CA . LEU A 1 185 ? -34.520 64.478 22.544 1.00 60.12 185 LEU A CA 1
ATOM 1361 C C . LEU A 1 185 ? -35.298 65.388 23.524 1.00 60.12 185 LEU A C 1
ATOM 1363 O O . LEU A 1 185 ? -35.120 66.601 23.449 1.00 60.12 185 LEU A O 1
ATOM 1367 N N . ALA A 1 186 ? -35.992 64.784 24.510 1.00 50.88 186 ALA A N 1
ATOM 1368 C CA . ALA A 1 186 ? -35.972 65.083 25.970 1.00 50.88 186 ALA A CA 1
ATOM 1369 C C . ALA A 1 186 ? -37.268 64.569 26.664 1.00 50.88 186 ALA A C 1
ATOM 1371 O O . ALA A 1 186 ? -38.351 65.008 26.303 1.00 50.88 186 ALA A O 1
ATOM 1372 N N . THR A 1 187 ? -37.210 63.474 27.448 1.00 57.88 187 THR A N 1
ATOM 1373 C CA . THR A 1 187 ? -37.235 63.377 28.945 1.00 57.88 187 THR A CA 1
ATOM 1374 C C . THR A 1 187 ? -38.655 63.441 29.577 1.00 57.88 187 THR A C 1
ATOM 1376 O O . THR A 1 187 ? -39.609 63.744 28.876 1.00 57.88 187 THR A O 1
ATOM 1379 N N . PRO A 1 188 ? -38.852 63.165 30.887 1.00 58.81 188 PRO A N 1
ATOM 1380 C CA . PRO A 1 188 ? -38.600 61.904 31.601 1.00 58.81 188 PRO A CA 1
ATOM 1381 C C . PRO A 1 188 ? -39.767 61.481 32.546 1.00 58.81 188 PRO A C 1
ATOM 1383 O O . PRO A 1 188 ? -40.714 62.221 32.773 1.00 58.81 188 PRO A O 1
ATOM 1386 N N . HIS A 1 189 ? -39.552 60.343 33.218 1.00 48.88 189 HIS A N 1
ATOM 1387 C CA . HIS A 1 189 ? -39.904 60.037 34.617 1.00 48.88 189 HIS A CA 1
ATOM 1388 C C . HIS A 1 189 ? -41.275 59.438 34.991 1.00 48.88 189 HIS A C 1
ATOM 1390 O O . HIS A 1 189 ? -42.348 59.906 34.630 1.00 48.88 189 HIS A O 1
ATOM 1396 N N . HIS A 1 190 ? -41.139 58.386 35.804 1.00 53.50 190 HIS A N 1
ATOM 1397 C CA . HIS A 1 190 ? -42.122 57.554 36.484 1.00 53.50 190 HIS A CA 1
ATOM 1398 C C . HIS A 1 190 ? -43.095 58.310 37.395 1.00 53.50 190 HIS A C 1
ATOM 1400 O O . HIS A 1 190 ? -42.695 59.261 38.075 1.00 53.50 190 HIS A O 1
ATOM 1406 N N . GLY A 1 191 ? -44.305 57.752 37.486 1.00 51.62 191 GLY A N 1
ATOM 1407 C CA . GLY A 1 191 ? -45.108 57.657 38.705 1.00 51.62 191 GLY A CA 1
ATOM 1408 C C . GLY A 1 191 ? -45.304 56.188 39.060 1.00 51.62 191 GLY A C 1
ATOM 1409 O O . GLY A 1 191 ? -45.313 55.368 38.110 1.00 51.62 191 GLY A O 1
#

Secondary structure (DSSP, 8-state):
-------------------HHHHHHHHHHHHHHHHHHHHHHHHHHHHHHHHS-PEEE-HHHHHHTGGGHHHHTTS-EEEEEEEPTT--EE-GGGEEEEEEE-SS-EEEEEEESPPPTT--TT-EEEEEEEEEEEE-TT-TT-EEEEEEEEEEEEEPP-----PPP--------------------------

Radius of gyration: 41.77 Å; chains: 1; bounding box: 118×85×126 Å

InterPro domains:
  IPR004329 CcmE/CycJ protein [MF_01959] (21-174)
  IPR004329 CcmE/CycJ protein [PF03100] (54-164)
  IPR004329 CcmE/CycJ protein [PTHR34128] (15-168)
  IPR012340 Nucleic acid-binding, OB-fold [G3DSA:2.40.50.140] (49-169)
  IPR036127 CcmE-like superfamily [SSF82093] (49-167)

Sequence (191 aa):
METQGEGWTEITPSGITQPYRQRLFRRCYAGLVLLACLAGGGVLVGRALTGSLSYYLTPTALLAGGAAHQAWAVTPCHLGGLVVAGSIQHGADGVVAFTLTDGHASVPVRYQGPIPDLFHEGSGAIVTGQWHCLPQRGSAGAKGPCQFMARELLAKHDERYQPPAMTDRQPGSKRNAAPSAPLPLATPHHG

pLDDT: mean 76.38, std 15.87, range [43.31, 96.0]

Foldseek 3Di:
DDDDDDDDPPPDPPDPDDDPVVVVVVVVVVVVVVVVVVVVVVVVVVVVVLQPDEAEDEQVCQVVVVVCLVVLQPHKYKYKAAWAPPFWDQDPPQKIWTWGHNPPHIAIEIEHDDDDPLDDHRFIKIFIFGKDFDDDPPDDPDGHDIHTYGHDMDTDDPPPDDDPDPDDPDDDDDDDDDDDDDDDDDYDDDD

Organism: NCBI:txid2558361

=== Feature glossary ===
The record interleaves many kinds of information about one protein. Here is each kind framed as the question it answers.

Q: What known structures does this most resemble?
A: Structural nearest neighbors (via Foldseek easy-search vs the PDB). Reported per hit: target PDB id, E-value, and alignment TM-score. A TM-score above ~0.5 is the conventional threshold for 'same fold'.

Q: Where is each backbone atom in 3D?
A: The mmCIF table is the protein's shape written out atom by atom. For each backbone N, Cα, C, and carbonyl O, it records an (x, y, z) coordinate triple in Å plus the residue type, chain letter, and residue number.

Q: What are the backbone torsion angles?
A: The φ/ψ torsion pair specifies the backbone conformation at each residue. φ rotates about the N–Cα bond, ψ about the Cα–C bond. Steric clashes forbid most of the (φ, ψ) plane — the allowed regions (α-helix basin, β-sheet basin, left-handed helix) are the Ramachandran-allowed regions.

Q: Which residues are buried vs exposed?
A: Solvent-accessible surface area (SASA) is the area in Å² traced out by the centre of a 1.4 Å probe sphere (a water molecule) rolled over the protein's van der Waals surface (Shrake–Rupley / Lee–Richards construction). Buried residues have near-zero SASA; fully exposed residues can exceed 200 Å². Th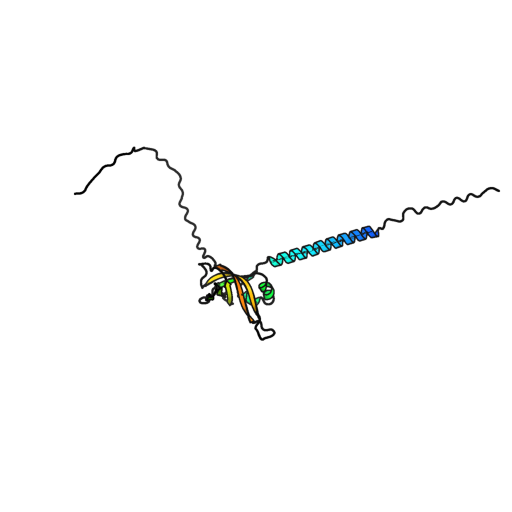e total SASA scales roughly with the number of surface residues.

Q: How confident is the AlphaFold model at each residue?
A: pLDDT is the predicted lDDT-Cα score: AlphaFold's confidence that the local environment of each residue (all inter-atomic distances within 15 Å) is correctly placed. It is a per-residue number between 0 and 100, with higher meaning more reliable.

Q: What does the local fold look like, residue by residue?
A: 3Di is Foldseek's structural alphabet. Each residue is assigned one of twenty discrete states based on how its Cα sits relative to its spatial (not sequential) neighbors. Aligning 3Di strings finds structural homologs roughly as well as full 3D superposition, but orders of magnitude faster.

Q: How big and how compact is the whole molecule?
A: Radius of gyration (Rg) is the root-mean-square distance of Cα atoms from their centroid — a single number for overall size and compactness. A globular domain of N residues has Rg ≈ 2.2·N^0.38 Å; an extended or disordered chain has a much larger Rg. The Cα contact count is the number of residue pairs whose Cα atoms are within 8 Å and are more than four positions apart in sequence — a standard proxy for tertiary packing density. The bounding box is the smallest axis-aligned box enclosing all Cα atoms.

Q: Which residues are in helices, strands, or loops?
A: DSSP 8-state secondary structure assigns each residue one of H (α-helix), G (3₁₀-helix), I (π-helix), E (extended β-strand), B (isolated β-bridge), T (hydrogen-bonded turn), S (bend), or '-' (coil). The assignment is computed from backbone hydrogen-bond geometry via the Kabsch–Sander algorithm.

Q: How mobile is each atom in the crystal?
A: Crystallographic B-factors measure how much each atom's electron density is smeared out, in Å². They rise in mobile loops and surface residues and fall in the buried interior. In AlphaFold models this column is repurposed to hold pLDDT instead.

Q: What if only a Cα trace is available?
A: P-SEA three-state annotation labels each residue as helix, strand, or coil based purely on the geometry of the Cα trace. It serves as a fallback when the full backbone (and thus DSSP) is unavailable.

Q: What family and function is it annotated with?
A: Database cross-references. InterPro integrates a dozen domain/family signature databases into unified entries with residue-range hits. GO terms attach function/process/location labels with evidence codes. CATH codes position the fold in a four-level structural taxonomy. Organism is the NCBI-taxonomy species name.

Q: Are the domains correctly placed relative to each other?
A: Predicted Aligned Error (PAE) is an AlphaFold confidence matrix: entry (i, j) is the expected error in the position of residue j, in ångströms, when the prediction is superimposed on the true structure at residue i. Low PAE within a block of residues means that block is internally rigid and well-predicted; high PAE between two blocks means their relative placement is uncertain even if each block individually is confident.

Q: What do the diagnostic plots show?
A: Three diagnostic plots accompany the record. The Cα contact map visualizes the tertiary structure as a 2D adjacency matrix (8 Å cutoff, sequence-local contacts suppressed). The Ramachandran plot shows the distribution of backbone (φ, ψ) torsions, with points in the α and β basins reflecting secondary structure content. The PAE plot shows AlphaFold's inter-residue confidence as a color matrix.

Q: What is the amino-acid chain?
A: Primary structure: the covalent order of the twenty standard amino acids along the backbone. Two proteins with the same sequence will (almost always) fold to the same structure; two with 30% identity often share a fold but not the details.

Q: What do the rendered images show?
A: The six renders are orthographic views along the three Cartesian axes in both directions. Representation (cartoon, sticks, or surface) and color scheme (sequence-rainbow or by-chain) vary across proteins so the training set covers all the common visualization conventions.